Protein AF-A0A1I3QVH2-F1 (afdb_monomer_lite)

Radius of gyration: 18.24 Å; chains: 1; bounding box: 43×38×47 Å

Organism: NCBI:txid44930

Secondary structure (DSSP, 8-state):
-BSSHHHHHHHHHHHHTT--GGG---BTTSPPPEEEEEE-TTS-EEEEEE-TT-GGGGPPTTSS-HHHHHT--EEEEEHHHHHHTT---S-HHHHHHHHHTTS-SEEEEE-GGG-EEEEEPTTSTT-EEEEEPPP----S--TTHHHHHHHHHHHHHHTT--HHHHHHHHHHHHHHGGGSSSTTTTPPPHHHHHHH-GGG-

pLDDT: mean 90.34, std 7.74, range [59.88, 98.44]

InterPro domains:
  IPR002173 Carbohydrate/purine kinase, PfkB, conserved site [PS00584] (141-154)
  IPR011611 Carbohydrate kinase PfkB [PF00294] (2-61)
  IPR011611 Carbohydrate kinase PfkB [PF00294] (77-189)
  IPR029056 Ribokinase-like [G3DSA:3.40.1190.20] (1-79)
  IPR029056 Ribokinase-like [G3DSA:3.40.1190.20] (80-200)
  IPR029056 Ribokinase-like [SSF53613] (2-194)
  IPR050306 PfkB Carbohydrate Kinase [PTHR43085] (102-195)

Structure (mmCIF, N/CA/C/O backbone):
data_AF-A0A1I3QVH2-F1
#
_entry.id   AF-A0A1I3QVH2-F1
#
loop_
_atom_site.group_PDB
_atom_site.id
_atom_site.type_symbol
_atom_site.label_atom_id
_atom_site.label_alt_id
_atom_site.label_comp_id
_atom_site.label_asym_id
_atom_site.label_entity_id
_atom_site.label_seq_id
_atom_site.pdbx_PDB_ins_code
_atom_site.Cartn_x
_atom_site.Cartn_y
_atom_site.Cartn_z
_atom_site.occupancy
_atom_site.B_iso_or_equiv
_atom_site.auth_seq_id
_atom_site.auth_comp_id
_atom_site.auth_asym_id
_atom_site.auth_atom_id
_atom_site.pdbx_PDB_model_num
ATOM 1 N N . MET A 1 1 ? -16.011 1.207 10.694 1.00 93.38 1 MET A N 1
ATOM 2 C CA . MET A 1 1 ? -15.467 1.251 12.074 1.00 93.38 1 MET A CA 1
ATOM 3 C C . MET A 1 1 ? -16.594 0.978 13.063 1.00 93.38 1 MET A C 1
ATOM 5 O O . MET A 1 1 ? -17.743 1.046 12.654 1.00 93.38 1 MET A O 1
ATOM 9 N N . GLY A 1 2 ? -16.313 0.618 14.317 1.00 96.12 2 GLY A N 1
ATOM 10 C CA . GLY A 1 2 ? -17.368 0.478 15.331 1.00 96.12 2 GLY A CA 1
ATOM 11 C C . GLY A 1 2 ? -17.791 1.838 15.890 1.00 96.12 2 GLY A C 1
ATOM 12 O O . GLY A 1 2 ? -16.978 2.763 15.922 1.00 96.12 2 GLY A O 1
ATOM 13 N N . ASP A 1 3 ? -19.035 1.970 16.357 1.00 96.38 3 ASP A N 1
ATOM 14 C CA . ASP A 1 3 ? -19.456 3.133 17.160 1.00 96.38 3 ASP A CA 1
ATOM 15 C C . ASP A 1 3 ? -18.950 2.998 18.609 1.00 96.38 3 ASP A C 1
ATOM 17 O O . ASP A 1 3 ? -19.665 2.651 19.555 1.00 96.38 3 ASP A O 1
ATOM 21 N N . ASP A 1 4 ? -17.642 3.169 18.773 1.00 96.88 4 ASP A N 1
ATOM 22 C CA . ASP A 1 4 ? -16.935 3.039 20.040 1.00 96.88 4 ASP A CA 1
ATOM 23 C C . ASP A 1 4 ? -15.760 4.034 20.120 1.00 96.88 4 ASP A C 1
ATOM 25 O O . ASP A 1 4 ? -15.463 4.728 19.145 1.00 96.88 4 ASP A O 1
ATOM 29 N N . PRO A 1 5 ? -15.103 4.192 21.290 1.00 97.38 5 PRO A N 1
ATOM 30 C CA . PRO A 1 5 ? -14.017 5.162 21.435 1.00 97.38 5 PRO A CA 1
ATOM 31 C C . PRO A 1 5 ? -12.850 4.963 20.457 1.00 97.38 5 PRO A C 1
ATOM 33 O O . PRO A 1 5 ? -12.263 5.953 20.034 1.00 97.38 5 PRO A O 1
ATOM 36 N N . PHE A 1 6 ? -12.526 3.722 20.077 1.00 96.88 6 PHE A N 1
ATOM 37 C CA . PHE A 1 6 ? -11.455 3.455 19.113 1.00 96.88 6 PHE A CA 1
ATOM 38 C C . PHE A 1 6 ? -11.873 3.849 17.697 1.00 96.88 6 PHE A C 1
ATOM 40 O O . PHE A 1 6 ? -11.088 4.456 16.977 1.00 96.88 6 PHE A O 1
ATOM 47 N N . GLY A 1 7 ? -13.120 3.564 17.317 1.00 96.38 7 GLY A N 1
ATOM 48 C CA . GLY A 1 7 ? -13.672 3.995 16.036 1.00 96.38 7 GLY A CA 1
ATOM 49 C C . GLY A 1 7 ? -13.701 5.516 15.913 1.00 96.38 7 GLY A C 1
ATOM 50 O O . GLY A 1 7 ? -13.259 6.049 14.903 1.00 96.38 7 GLY A O 1
ATOM 51 N N . ARG A 1 8 ? -14.124 6.225 16.968 1.00 96.00 8 ARG A N 1
ATOM 52 C CA . ARG A 1 8 ? -14.089 7.698 17.003 1.00 96.00 8 ARG A CA 1
ATOM 53 C C . ARG A 1 8 ? -12.673 8.255 16.878 1.00 96.00 8 ARG A C 1
ATOM 55 O O . ARG A 1 8 ? -12.465 9.149 16.071 1.00 96.00 8 ARG A O 1
ATOM 62 N N . TYR A 1 9 ? -11.705 7.677 17.591 1.00 95.50 9 TYR A N 1
ATOM 63 C CA . TYR A 1 9 ? -10.298 8.062 17.460 1.00 95.50 9 TYR A CA 1
ATOM 64 C C . TYR A 1 9 ? -9.776 7.907 16.022 1.00 95.50 9 TYR A C 1
ATOM 66 O O . TYR A 1 9 ? -9.097 8.795 15.509 1.00 95.50 9 TYR A O 1
ATOM 74 N N . LEU A 1 10 ? -10.113 6.802 15.348 1.00 94.06 10 LEU A N 1
ATOM 75 C CA . LEU A 1 10 ? -9.726 6.595 13.952 1.00 94.06 10 LEU A CA 1
ATOM 76 C C . LEU A 1 10 ? -10.381 7.627 13.027 1.00 94.06 10 LEU A C 1
ATOM 78 O O . LEU A 1 10 ? -9.687 8.187 12.189 1.00 94.06 10 LEU A O 1
ATOM 82 N N . LEU A 1 11 ? -11.677 7.914 13.190 1.00 93.38 11 LEU A N 1
ATOM 83 C CA . LEU A 1 11 ? -12.369 8.940 12.398 1.00 93.38 11 LEU A CA 1
ATOM 84 C C . LEU A 1 11 ? -11.729 10.325 12.567 1.00 93.38 11 LEU A C 1
ATOM 86 O O . LEU A 1 11 ? -11.428 10.967 11.565 1.00 93.38 11 LEU A O 1
ATOM 90 N N . GLU A 1 12 ? -11.464 10.740 13.809 1.00 93.38 12 GLU A N 1
ATOM 91 C CA . GLU A 1 12 ? -10.786 12.007 14.126 1.00 93.38 12 GLU A CA 1
ATOM 92 C C . GLU A 1 12 ? -9.390 12.066 13.486 1.00 93.38 12 GLU A C 1
ATOM 94 O O . GLU A 1 12 ? -9.013 13.079 12.905 1.00 93.38 12 GLU A O 1
ATOM 99 N N . THR A 1 13 ? -8.649 10.952 13.519 1.00 92.06 13 THR A N 1
ATOM 100 C CA . THR A 1 13 ? -7.329 10.853 12.880 1.00 92.06 13 THR A CA 1
ATOM 101 C C . THR A 1 13 ? -7.434 11.038 11.362 1.00 92.06 13 THR A C 1
ATOM 103 O O . THR A 1 13 ? -6.677 11.812 10.785 1.00 92.06 13 THR A O 1
ATOM 106 N N . LEU A 1 14 ? -8.369 10.356 10.686 1.00 91.44 14 LEU A N 1
ATOM 107 C CA . LEU A 1 14 ? -8.530 10.497 9.230 1.00 91.44 14 LEU A CA 1
ATOM 108 C C . LEU A 1 14 ? -8.958 11.921 8.835 1.00 91.44 14 LEU A C 1
ATOM 110 O O . LEU A 1 14 ? -8.487 12.433 7.819 1.00 91.44 14 LEU A O 1
ATOM 114 N N . GLU A 1 15 ? -9.810 12.561 9.641 1.00 91.75 15 GLU A N 1
ATOM 115 C CA . GLU A 1 15 ? -10.215 13.958 9.454 1.00 91.75 15 GLU A CA 1
ATOM 116 C C . GLU A 1 15 ? -9.028 14.922 9.612 1.00 91.75 15 GLU A C 1
ATOM 118 O O . GLU A 1 15 ? -8.863 15.821 8.787 1.00 91.75 15 GLU A O 1
ATOM 123 N N . GLU A 1 16 ? -8.155 14.707 10.604 1.00 91.44 16 GLU A N 1
ATOM 124 C CA . GLU A 1 16 ? -6.931 15.500 10.802 1.00 91.44 16 GLU A CA 1
ATOM 125 C C . GLU A 1 16 ? -5.993 15.431 9.585 1.00 91.44 16 GLU A C 1
ATOM 127 O O . GLU A 1 16 ? -5.416 16.443 9.181 1.00 91.44 16 GLU A O 1
ATOM 132 N N . TYR A 1 17 ? -5.904 14.265 8.935 1.00 88.50 17 TYR A N 1
ATOM 133 C CA . TYR A 1 17 ? -5.172 14.090 7.673 1.00 88.50 17 TYR A CA 1
ATOM 134 C C . TYR A 1 17 ? -5.933 14.594 6.431 1.00 88.50 17 TYR A C 1
ATOM 136 O O . TYR A 1 17 ? -5.442 14.459 5.308 1.00 88.50 17 TYR A O 1
ATOM 144 N N . GLY A 1 18 ? -7.116 15.192 6.603 1.00 89.88 18 GLY A N 1
ATOM 145 C CA . GLY A 1 18 ? -7.912 15.774 5.524 1.00 89.88 18 GLY A CA 1
ATOM 146 C C . GLY A 1 18 ? -8.551 14.742 4.594 1.00 89.88 18 GLY A C 1
ATOM 147 O O . GLY A 1 18 ? -8.863 15.065 3.443 1.00 89.88 18 GLY A O 1
ATOM 148 N N . LEU A 1 19 ? -8.729 13.498 5.052 1.00 89.06 19 LEU A N 1
ATOM 149 C CA . LEU A 1 19 ? -9.368 12.464 4.249 1.00 89.06 19 LEU A CA 1
ATOM 150 C C . LEU A 1 19 ? -10.893 12.660 4.218 1.00 89.06 19 LEU A C 1
ATOM 152 O O . LEU A 1 19 ? -11.513 12.907 5.250 1.00 89.06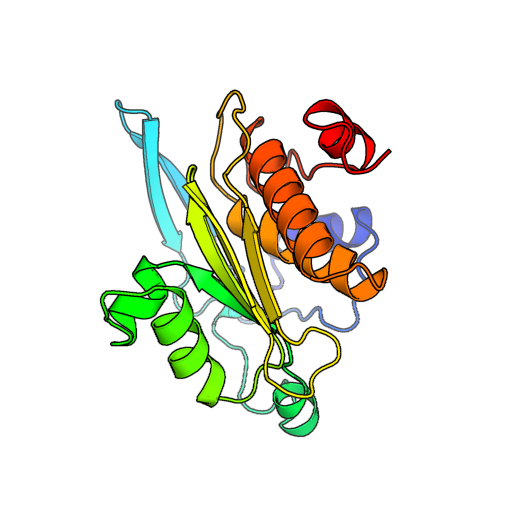 19 LEU A O 1
ATOM 156 N N . PRO A 1 20 ? -11.521 12.528 3.037 1.00 86.19 20 PRO A N 1
ATOM 157 C CA . PRO A 1 20 ? -12.958 12.695 2.894 1.00 86.19 20 PRO A CA 1
ATOM 158 C C . PRO A 1 20 ? -13.725 11.538 3.542 1.00 86.19 20 PRO A C 1
ATOM 160 O O . PRO A 1 20 ? -13.364 10.369 3.402 1.00 86.19 20 PRO A O 1
ATOM 163 N N . ASP A 1 21 ? -14.852 11.868 4.162 1.00 86.38 21 ASP A N 1
ATOM 164 C CA . ASP A 1 21 ? -15.726 10.945 4.894 1.00 86.38 21 ASP A CA 1
ATOM 165 C C . ASP A 1 21 ? -16.585 10.034 4.000 1.00 86.38 21 ASP A C 1
ATOM 167 O O . ASP A 1 21 ? -17.212 9.099 4.490 1.00 86.38 21 ASP A O 1
ATOM 171 N N . ARG A 1 22 ? -16.580 10.254 2.678 1.00 83.88 22 ARG A N 1
ATOM 172 C CA . ARG A 1 22 ? -17.441 9.557 1.701 1.00 83.88 22 ARG A CA 1
ATOM 173 C C . ARG A 1 22 ? -17.382 8.021 1.738 1.00 83.88 22 ARG A C 1
ATOM 175 O O . ARG A 1 22 ? -18.309 7.382 1.253 1.00 83.88 22 ARG A O 1
ATOM 182 N N . CYS A 1 23 ? -16.293 7.446 2.252 1.00 81.12 23 CYS A N 1
ATOM 183 C CA . CYS A 1 23 ? -16.087 5.996 2.360 1.00 81.12 23 CYS A CA 1
ATOM 184 C C . CYS A 1 23 ? -16.018 5.515 3.820 1.00 81.12 23 CYS A C 1
ATOM 186 O O . CYS A 1 23 ? -15.589 4.390 4.074 1.00 81.12 23 CYS A O 1
ATOM 188 N N . LEU A 1 24 ? -16.375 6.366 4.785 1.00 88.75 24 LEU A N 1
ATOM 189 C CA . LEU A 1 24 ? -16.319 6.045 6.205 1.00 88.75 24 LEU A CA 1
ATOM 190 C C . LEU A 1 24 ? -17.708 5.653 6.703 1.00 88.75 24 LEU A C 1
ATOM 192 O O . LEU A 1 24 ? -18.675 6.397 6.575 1.00 88.75 24 LEU A O 1
ATOM 196 N N . GLU A 1 25 ? -17.791 4.473 7.309 1.00 91.06 25 GLU A N 1
ATOM 197 C CA . GLU A 1 25 ? -19.023 3.943 7.887 1.00 91.06 25 GLU A CA 1
ATOM 198 C C . GLU A 1 25 ? -18.805 3.539 9.336 1.00 91.06 25 GLU A C 1
ATOM 200 O O . GLU A 1 25 ? -17.742 3.021 9.702 1.00 91.06 25 GLU A O 1
ATOM 205 N N . THR A 1 26 ? -19.830 3.742 10.159 1.00 94.50 26 THR A N 1
ATOM 206 C CA . THR A 1 26 ? -19.866 3.303 11.552 1.00 94.50 26 THR A CA 1
ATOM 207 C C . THR A 1 26 ? -20.928 2.223 11.738 1.00 94.50 26 THR A C 1
ATOM 209 O O . THR A 1 26 ? -22.078 2.388 11.342 1.00 94.50 26 THR A O 1
ATOM 212 N N . ASP A 1 27 ? -20.542 1.101 12.345 1.00 95.06 27 ASP A N 1
ATOM 213 C CA . ASP A 1 27 ? -21.459 0.031 12.739 1.00 95.06 27 ASP A CA 1
ATOM 214 C C . ASP A 1 27 ? -21.752 0.162 14.245 1.00 95.06 27 ASP A C 1
ATOM 216 O O . ASP A 1 27 ? -20.856 -0.077 15.065 1.00 95.06 27 ASP A O 1
ATOM 220 N N . PRO A 1 28 ? -22.989 0.515 14.646 1.00 95.62 28 PRO A N 1
ATOM 221 C CA . PRO A 1 28 ? -23.361 0.639 16.056 1.00 95.62 28 PRO A CA 1
ATOM 222 C C . PRO A 1 28 ? -23.452 -0.709 16.789 1.00 95.62 28 PRO A C 1
ATOM 224 O O . PRO A 1 28 ? -23.594 -0.754 18.011 1.00 95.62 28 PRO A O 1
ATOM 227 N N . THR A 1 29 ? -23.387 -1.823 16.058 1.00 96.31 29 THR A N 1
ATOM 228 C CA . THR A 1 29 ? -23.551 -3.192 16.565 1.00 96.31 29 THR A CA 1
ATOM 229 C C . THR A 1 29 ? -22.259 -4.013 16.547 1.00 96.31 29 THR A C 1
ATOM 231 O O . THR A 1 29 ? -22.261 -5.176 16.968 1.00 96.31 29 THR A O 1
ATOM 234 N N . ALA A 1 30 ? -21.149 -3.439 16.079 1.00 96.88 30 ALA A N 1
ATOM 235 C CA . ALA A 1 30 ? -19.838 -4.077 16.040 1.00 96.88 30 ALA A CA 1
ATOM 236 C C . ALA A 1 30 ? -18.785 -3.239 16.757 1.00 96.88 30 ALA A C 1
ATOM 238 O O . ALA A 1 30 ? -18.906 -2.023 16.885 1.00 96.88 30 ALA A O 1
ATOM 239 N N . LYS A 1 31 ? -17.717 -3.902 17.203 1.00 97.38 31 LYS A N 1
ATOM 240 C CA . LYS A 1 31 ? -16.537 -3.220 17.739 1.00 97.38 31 LYS A CA 1
ATOM 241 C C . LYS A 1 31 ? -15.535 -2.908 16.642 1.00 97.38 31 LYS A C 1
ATOM 243 O O . LYS A 1 31 ? -15.451 -3.630 15.651 1.00 97.38 31 LYS A O 1
ATOM 248 N N . THR A 1 32 ? -14.763 -1.851 16.833 1.00 97.44 32 THR A N 1
ATOM 249 C CA . THR A 1 32 ? -13.573 -1.557 16.036 1.00 97.44 32 THR A CA 1
ATOM 250 C C . THR A 1 32 ? -12.526 -2.651 16.253 1.00 97.44 32 THR A C 1
ATOM 252 O O . THR A 1 32 ? -12.269 -3.039 17.393 1.00 97.44 32 THR A O 1
ATOM 255 N N . GLY A 1 33 ? -11.948 -3.171 15.165 1.00 96.25 33 GLY A N 1
ATOM 256 C CA . GLY A 1 33 ? -10.887 -4.175 15.230 1.00 96.25 33 GLY A CA 1
ATOM 257 C C . GLY A 1 33 ? -9.628 -3.635 15.897 1.00 96.25 33 GLY A C 1
ATOM 258 O O . GLY A 1 33 ? -9.264 -2.477 15.700 1.00 96.25 33 GLY A O 1
ATOM 259 N N . LEU A 1 34 ? -8.965 -4.478 16.687 1.00 94.69 34 LEU A N 1
ATOM 260 C CA . LEU A 1 34 ? -7.732 -4.121 17.385 1.00 94.69 34 LEU A CA 1
ATOM 261 C C . LEU A 1 34 ? -6.604 -5.069 16.988 1.00 94.69 34 LEU A C 1
ATOM 263 O O . LEU A 1 34 ? -6.796 -6.282 16.894 1.00 94.69 34 LEU A O 1
ATOM 267 N N . ALA A 1 35 ? -5.414 -4.510 16.806 1.00 91.31 35 ALA A N 1
ATOM 268 C CA . ALA A 1 35 ? -4.178 -5.257 16.650 1.00 91.31 35 ALA A CA 1
ATOM 269 C C . ALA A 1 35 ? -3.221 -4.851 17.772 1.00 91.31 35 ALA A C 1
ATOM 271 O O . ALA A 1 35 ? -2.959 -3.665 17.972 1.00 91.31 35 ALA A O 1
ATOM 272 N N . PHE A 1 36 ? -2.709 -5.835 18.502 1.00 89.12 36 PHE A N 1
ATOM 273 C CA . PHE A 1 36 ? -1.644 -5.643 19.476 1.00 89.12 36 PHE A CA 1
ATOM 274 C C . PHE A 1 36 ? -0.335 -6.072 18.836 1.00 89.12 36 PHE A C 1
ATOM 276 O O . PHE A 1 36 ? -0.240 -7.181 18.311 1.00 89.12 36 PHE A O 1
ATOM 283 N N . VAL A 1 37 ? 0.649 -5.180 18.874 1.00 84.81 37 VAL A N 1
ATOM 284 C CA . VAL A 1 37 ? 1.989 -5.424 18.347 1.00 84.81 37 VAL A CA 1
ATOM 285 C C . VAL A 1 37 ? 2.931 -5.547 19.531 1.00 84.81 37 VAL A C 1
ATOM 287 O O . VAL A 1 37 ? 3.021 -4.632 20.350 1.00 84.81 37 VAL A O 1
ATOM 290 N N . THR A 1 38 ? 3.612 -6.681 19.631 1.00 82.50 38 THR A N 1
ATOM 291 C CA . THR A 1 38 ? 4.684 -6.902 20.602 1.00 82.50 38 THR A CA 1
ATOM 292 C C . THR A 1 38 ? 6.000 -7.098 19.871 1.00 82.50 38 THR A C 1
ATOM 294 O O . THR A 1 38 ? 6.034 -7.685 18.791 1.00 82.50 38 THR A O 1
ATOM 297 N N . HIS A 1 39 ? 7.080 -6.601 20.465 1.00 76.81 39 HIS A N 1
ATOM 298 C CA . HIS A 1 39 ? 8.438 -6.878 20.015 1.00 76.81 39 HIS A CA 1
ATOM 299 C C . HIS A 1 39 ? 8.984 -8.029 20.848 1.00 76.81 39 HIS A C 1
ATOM 301 O O . HIS A 1 39 ? 8.905 -7.975 22.080 1.00 76.81 39 HIS A O 1
ATOM 307 N N . ASP A 1 40 ? 9.505 -9.061 20.197 1.00 69.06 40 ASP A N 1
ATOM 308 C CA . ASP A 1 40 ? 10.267 -10.086 20.896 1.00 69.06 40 ASP A CA 1
ATOM 309 C C . ASP A 1 40 ? 11.690 -9.596 21.228 1.00 69.06 40 ASP A C 1
ATOM 311 O O . ASP A 1 40 ? 12.092 -8.478 20.891 1.00 69.06 40 ASP A O 1
ATOM 315 N N . GLU A 1 41 ? 12.468 -10.427 21.925 1.00 67.69 41 GLU A N 1
ATOM 316 C CA . GLU A 1 41 ? 13.837 -10.097 22.350 1.00 67.69 41 GLU A CA 1
ATOM 317 C C . GLU A 1 41 ? 14.805 -9.860 21.174 1.00 67.69 41 GLU A C 1
ATOM 319 O O . GLU A 1 41 ? 15.878 -9.287 21.370 1.00 67.69 41 GLU A O 1
ATOM 324 N N . THR A 1 42 ? 14.437 -10.282 19.960 1.00 66.56 42 THR A N 1
ATOM 325 C CA . THR A 1 42 ? 15.217 -10.096 18.728 1.00 66.56 42 THR A CA 1
ATOM 326 C C . THR A 1 42 ? 14.787 -8.869 17.922 1.00 66.56 42 THR A C 1
ATOM 328 O O . THR A 1 42 ? 15.468 -8.499 16.967 1.00 66.56 42 THR A O 1
ATOM 331 N N . GLY A 1 43 ? 13.710 -8.194 18.342 1.00 62.78 43 GLY A N 1
ATOM 332 C CA . GLY A 1 43 ? 13.116 -7.053 17.644 1.00 62.78 43 GLY A CA 1
ATOM 333 C C . GLY A 1 43 ? 12.084 -7.447 16.583 1.00 62.78 43 GLY A C 1
ATOM 334 O O . GLY A 1 43 ? 11.448 -6.559 16.002 1.00 62.78 43 GLY A O 1
ATOM 335 N N . ASP A 1 44 ? 11.873 -8.749 16.373 1.00 67.38 44 ASP A N 1
ATOM 336 C CA . ASP A 1 44 ? 10.836 -9.266 15.490 1.00 67.38 44 ASP A CA 1
ATOM 337 C C . ASP A 1 44 ? 9.452 -9.019 16.101 1.00 67.38 44 ASP A C 1
ATOM 339 O O . ASP A 1 44 ? 9.255 -8.937 17.318 1.00 67.38 44 ASP A O 1
ATOM 343 N N . ARG A 1 45 ? 8.473 -8.807 15.221 1.00 72.69 45 ARG A N 1
ATOM 344 C CA . ARG A 1 45 ? 7.130 -8.370 15.608 1.00 72.69 45 ARG A CA 1
ATOM 345 C C . ARG A 1 45 ? 6.171 -9.534 15.616 1.00 72.69 45 ARG A C 1
ATOM 347 O O . ARG A 1 45 ? 6.001 -10.217 14.607 1.00 72.69 45 ARG A O 1
ATOM 354 N N . GLU A 1 46 ? 5.447 -9.656 16.715 1.00 80.12 46 GLU A N 1
ATOM 355 C CA . GLU A 1 46 ? 4.292 -10.530 16.816 1.00 80.12 46 GLU A CA 1
ATOM 356 C C . GLU A 1 46 ? 3.015 -9.685 16.830 1.00 80.12 46 GLU A C 1
ATOM 358 O O . GLU A 1 46 ? 2.883 -8.721 17.588 1.00 80.12 46 GLU A O 1
ATOM 363 N N . PHE A 1 47 ? 2.075 -10.039 15.953 1.00 85.06 47 PHE A N 1
ATOM 364 C CA . PHE A 1 47 ? 0.783 -9.374 15.840 1.00 85.06 47 PHE A CA 1
ATOM 365 C C . PHE A 1 47 ? -0.310 -10.281 16.393 1.00 85.06 47 PHE A C 1
ATOM 367 O O . PHE A 1 47 ? -0.532 -11.380 15.886 1.00 85.06 47 PHE A O 1
ATOM 374 N N . THR A 1 48 ? -1.047 -9.790 17.387 1.00 88.69 48 THR A N 1
ATOM 375 C CA . THR A 1 48 ? -2.258 -10.443 17.894 1.00 88.69 48 THR A CA 1
ATOM 376 C C . THR A 1 48 ? -3.483 -9.629 17.501 1.00 88.69 48 THR A C 1
ATOM 378 O O . THR A 1 48 ? -3.626 -8.473 17.900 1.00 88.69 48 THR A O 1
ATOM 381 N N . PHE A 1 49 ? -4.392 -10.236 16.738 1.00 91.81 49 PHE A N 1
ATOM 382 C CA . PHE A 1 49 ? -5.575 -9.562 16.205 1.00 91.81 49 PHE A CA 1
ATOM 383 C C . PHE A 1 49 ? -6.842 -9.936 16.979 1.00 91.81 49 PHE A C 1
ATOM 385 O O . PHE A 1 49 ? -7.243 -11.097 17.018 1.00 91.81 49 PHE A O 1
ATOM 392 N N . TYR A 1 50 ? -7.520 -8.927 17.522 1.00 93.50 50 TYR A N 1
ATOM 393 C CA . TYR A 1 50 ? -8.881 -9.021 18.046 1.00 93.50 50 TYR A CA 1
ATOM 394 C C . TYR A 1 50 ? -9.825 -8.489 16.975 1.00 93.50 50 TYR A C 1
ATOM 396 O O . TYR A 1 50 ? -10.166 -7.305 16.943 1.00 93.50 50 TYR A O 1
ATOM 404 N N . ARG A 1 51 ? -10.169 -9.385 16.049 1.00 92.56 51 ARG A N 1
ATOM 405 C CA . ARG A 1 51 ? -10.877 -9.065 14.803 1.00 92.56 51 ARG A CA 1
ATOM 406 C C . ARG A 1 51 ? -12.098 -9.958 14.553 1.00 92.56 51 ARG A C 1
ATOM 408 O O . ARG A 1 51 ? -12.681 -9.933 13.478 1.00 92.56 51 ARG A O 1
ATOM 415 N N . ASP A 1 52 ? -12.481 -10.782 15.526 1.00 93.19 52 ASP A N 1
ATOM 416 C CA . ASP A 1 52 ? -13.650 -11.650 15.378 1.00 93.19 52 ASP A CA 1
ATOM 417 C C . ASP A 1 52 ? -14.946 -10.827 15.450 1.00 93.19 52 ASP A C 1
ATOM 419 O O . ASP A 1 52 ? -15.224 -10.165 16.452 1.00 93.19 52 ASP A O 1
ATOM 423 N N . GLY A 1 53 ? -15.714 -10.823 14.358 1.00 93.25 53 GLY A N 1
ATOM 424 C CA . GLY A 1 53 ? -16.990 -10.111 14.249 1.00 93.25 53 GLY A CA 1
ATOM 425 C C . GLY A 1 53 ? -16.907 -8.583 14.374 1.00 93.25 53 GLY A C 1
ATOM 426 O O . GLY A 1 53 ? -17.928 -7.953 14.681 1.00 93.25 53 GLY A O 1
ATOM 427 N N . THR A 1 54 ? -15.729 -7.986 14.164 1.00 96.75 54 THR A N 1
ATOM 428 C CA . THR A 1 54 ? -15.501 -6.533 14.230 1.00 96.75 54 THR A CA 1
ATOM 429 C C . THR A 1 54 ? -16.036 -5.821 12.993 1.00 96.75 54 THR A C 1
ATOM 431 O O . THR A 1 54 ? -16.259 -6.442 11.956 1.00 96.75 54 THR A O 1
ATOM 434 N N . ALA A 1 55 ? -16.267 -4.512 13.094 1.00 95.50 55 ALA A N 1
ATOM 435 C CA . ALA A 1 55 ? -16.969 -3.723 12.079 1.00 95.50 55 ALA A CA 1
ATOM 436 C C . ALA A 1 55 ? -16.359 -3.854 10.673 1.00 95.50 55 ALA A C 1
ATOM 438 O O . ALA A 1 55 ? -17.077 -3.923 9.685 1.00 95.50 55 ALA A O 1
ATOM 439 N N . ASP A 1 56 ? -15.032 -3.926 10.578 1.00 92.50 56 ASP A N 1
ATOM 440 C CA . ASP A 1 56 ? -14.300 -4.063 9.316 1.00 92.50 56 ASP A CA 1
ATOM 441 C C . ASP A 1 56 ? -14.460 -5.447 8.654 1.00 92.50 56 ASP A C 1
ATOM 443 O O . ASP A 1 56 ? -14.256 -5.581 7.452 1.00 92.50 56 ASP A O 1
ATOM 447 N N . THR A 1 57 ? -14.861 -6.473 9.411 1.00 93.56 57 THR A N 1
ATOM 448 C CA . THR A 1 57 ? -15.143 -7.823 8.883 1.00 93.56 57 THR A CA 1
ATOM 449 C C . THR A 1 57 ? -16.573 -7.991 8.378 1.00 93.56 57 THR A C 1
ATOM 451 O O . THR A 1 57 ? -16.909 -9.031 7.818 1.00 93.56 57 THR A O 1
ATOM 454 N N . ARG A 1 58 ? -17.420 -6.974 8.571 1.00 92.00 58 ARG A N 1
ATOM 455 C CA . ARG A 1 58 ? -18.846 -6.990 8.220 1.00 92.00 58 ARG A CA 1
ATOM 456 C C . ARG A 1 58 ? -19.155 -6.238 6.927 1.00 92.00 58 ARG A C 1
ATOM 458 O O . ARG A 1 58 ? -20.313 -5.927 6.673 1.00 92.00 58 ARG A O 1
ATOM 465 N N . LEU A 1 59 ? -18.138 -5.933 6.119 1.00 88.94 59 LEU A N 1
ATOM 466 C CA . LEU A 1 59 ? -18.351 -5.332 4.808 1.00 88.94 59 LEU A CA 1
ATOM 467 C C . LEU A 1 59 ? -19.191 -6.283 3.943 1.00 88.94 59 LEU A C 1
ATOM 469 O O . LEU A 1 59 ? -18.796 -7.423 3.694 1.00 88.94 59 LEU A O 1
ATOM 473 N N . GLU A 1 60 ? -20.354 -5.814 3.503 1.00 88.31 60 GLU A N 1
ATOM 474 C CA . GLU A 1 60 ? -21.283 -6.625 2.721 1.00 88.31 60 GLU A CA 1
ATOM 475 C C . GLU A 1 60 ? -20.889 -6.646 1.232 1.00 88.31 60 GLU A C 1
ATOM 477 O O . GLU A 1 60 ? -20.454 -5.624 0.684 1.00 88.31 60 GLU A O 1
ATOM 482 N N . PRO A 1 61 ? -21.061 -7.786 0.534 1.00 87.19 61 PRO A N 1
ATOM 483 C CA . PRO A 1 61 ? -20.928 -7.832 -0.917 1.00 87.19 61 PRO A CA 1
ATOM 484 C C . PRO A 1 61 ? -21.829 -6.799 -1.607 1.00 87.19 61 PRO A C 1
ATOM 486 O O . PRO A 1 61 ? -22.965 -6.578 -1.192 1.00 87.19 61 PRO A O 1
ATOM 489 N N . GLY A 1 62 ? -21.328 -6.181 -2.678 1.00 84.62 62 GLY A N 1
ATOM 490 C CA . GLY A 1 62 ? -22.040 -5.133 -3.415 1.00 84.62 62 GLY A CA 1
ATOM 491 C C . GLY A 1 62 ? -21.980 -3.746 -2.769 1.00 84.62 62 GLY A C 1
ATOM 492 O O . GLY A 1 62 ? -22.545 -2.805 -3.322 1.00 84.62 62 GLY A O 1
ATOM 493 N N . ARG A 1 63 ? -21.288 -3.586 -1.628 1.00 86.94 63 ARG A N 1
ATOM 494 C CA . ARG A 1 63 ? -21.054 -2.257 -1.044 1.00 86.94 63 ARG A CA 1
ATOM 495 C C . ARG A 1 63 ? -20.138 -1.389 -1.906 1.00 86.94 63 ARG A C 1
ATOM 497 O O . ARG A 1 63 ? -20.348 -0.184 -1.994 1.00 86.94 63 ARG A O 1
ATOM 504 N N . ILE A 1 64 ? -19.154 -2.020 -2.540 1.00 86.25 64 ILE A N 1
ATOM 505 C CA . ILE A 1 64 ? -18.455 -1.478 -3.703 1.00 86.25 64 ILE A CA 1
ATOM 506 C C . ILE A 1 64 ? -19.087 -2.156 -4.913 1.00 86.25 64 ILE A C 1
ATOM 508 O O . ILE A 1 64 ? -19.143 -3.387 -4.959 1.00 86.25 64 ILE A O 1
ATOM 512 N N . ASP A 1 65 ? -19.624 -1.367 -5.836 1.00 86.81 65 ASP A N 1
ATOM 513 C CA . ASP A 1 65 ? -20.283 -1.885 -7.028 1.00 86.81 65 ASP A CA 1
ATOM 514 C C . ASP A 1 65 ? -19.277 -2.508 -8.013 1.00 86.81 65 ASP A C 1
ATOM 516 O O . ASP A 1 65 ? -18.091 -2.166 -8.036 1.00 86.81 65 ASP A O 1
ATOM 520 N N . ASP A 1 66 ? -19.766 -3.438 -8.837 1.00 86.88 66 ASP A N 1
ATOM 521 C CA . ASP A 1 66 ? -18.940 -4.174 -9.799 1.00 86.88 66 ASP A CA 1
ATOM 522 C C . ASP A 1 66 ? -18.296 -3.255 -10.848 1.00 86.88 66 ASP A C 1
ATOM 524 O O . ASP A 1 66 ? -17.215 -3.568 -11.342 1.00 86.88 66 ASP A O 1
ATOM 528 N N . GLU A 1 67 ? -18.927 -2.122 -11.183 1.00 87.69 67 GLU A N 1
ATOM 529 C CA . GLU A 1 67 ? -18.360 -1.134 -12.108 1.00 87.69 67 GLU A CA 1
ATOM 530 C C . GLU A 1 67 ? -17.103 -0.504 -11.497 1.00 87.69 67 GLU A C 1
ATOM 532 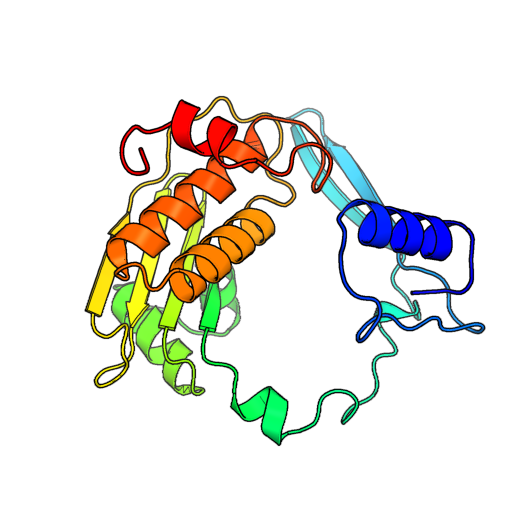O O . GLU A 1 67 ? -16.050 -0.512 -12.130 1.00 87.69 67 GLU A O 1
ATOM 537 N N . THR A 1 68 ? -17.169 -0.072 -10.236 1.00 85.50 68 THR A N 1
ATOM 538 C CA . THR A 1 68 ? -16.020 0.423 -9.471 1.00 85.50 68 THR A CA 1
ATOM 539 C C . THR A 1 68 ? -14.938 -0.648 -9.331 1.00 85.50 68 THR A C 1
ATOM 541 O O . THR A 1 68 ? -13.766 -0.363 -9.584 1.00 85.50 68 THR A O 1
ATOM 544 N N . LEU A 1 69 ? -15.293 -1.890 -8.984 1.00 82.06 69 LEU A N 1
ATOM 545 C CA . LEU A 1 69 ? -14.319 -2.985 -8.878 1.00 82.06 69 LEU A CA 1
ATOM 546 C C . LEU A 1 69 ? -13.649 -3.307 -10.222 1.00 82.06 69 LEU A C 1
ATOM 548 O O . LEU A 1 69 ? -12.455 -3.598 -10.256 1.00 82.06 69 LEU A O 1
ATOM 552 N N . ALA A 1 70 ? -14.376 -3.202 -11.335 1.00 83.81 70 ALA A N 1
ATOM 553 C CA . ALA A 1 70 ? -13.825 -3.399 -12.672 1.00 83.81 70 ALA A CA 1
ATOM 554 C C . ALA A 1 70 ? -12.811 -2.312 -13.076 1.00 83.81 70 ALA A C 1
ATOM 556 O O . ALA A 1 70 ? -12.038 -2.522 -14.009 1.00 83.81 70 ALA A O 1
ATOM 557 N N . THR A 1 71 ? -12.770 -1.172 -12.372 1.00 84.00 71 THR A N 1
ATOM 558 C CA . THR A 1 71 ? -11.770 -0.113 -12.602 1.00 84.00 71 THR A CA 1
ATOM 559 C C . THR A 1 71 ? -10.427 -0.352 -11.912 1.00 84.00 71 THR A C 1
ATOM 561 O O . THR A 1 71 ? -9.526 0.478 -12.049 1.00 84.00 71 THR A O 1
ATOM 564 N N . VAL A 1 72 ? -10.252 -1.457 -11.172 1.00 82.44 72 VAL A N 1
ATOM 565 C CA . VAL A 1 72 ? -8.980 -1.766 -10.498 1.00 82.44 72 VAL A CA 1
ATOM 566 C C . VAL A 1 72 ? -7.863 -1.928 -11.535 1.00 82.44 72 VAL A C 1
ATOM 568 O O . VAL A 1 72 ? -7.688 -2.974 -12.152 1.00 82.44 72 VAL A O 1
ATOM 571 N N . GLY A 1 73 ? -7.086 -0.860 -11.713 1.00 88.50 73 GLY A N 1
ATOM 572 C CA . GLY A 1 73 ? -5.981 -0.792 -12.669 1.00 88.50 73 GLY A CA 1
ATOM 573 C C . GLY A 1 73 ? -4.604 -1.042 -12.054 1.00 88.50 73 GLY A C 1
ATOM 574 O O . GLY A 1 73 ? -3.629 -1.148 -12.791 1.00 88.50 73 GLY A O 1
ATOM 575 N N . VAL A 1 74 ? -4.502 -1.139 -10.727 1.00 92.25 74 VAL A N 1
ATOM 576 C CA . VAL A 1 74 ? -3.225 -1.247 -10.011 1.00 92.25 74 VAL A CA 1
ATOM 577 C C . VAL A 1 74 ? -3.269 -2.425 -9.049 1.00 92.25 74 VAL A C 1
ATOM 579 O O . VAL A 1 74 ? -4.145 -2.506 -8.192 1.00 92.25 74 VAL A O 1
ATOM 582 N N . GLN A 1 75 ? -2.282 -3.308 -9.153 1.00 94.00 75 GLN A N 1
ATOM 583 C CA . GLN A 1 75 ? -2.039 -4.389 -8.206 1.00 94.00 75 GLN A CA 1
ATOM 584 C C . GLN A 1 75 ? -0.745 -4.115 -7.443 1.00 94.00 75 GLN A C 1
ATOM 586 O O . GLN A 1 75 ? 0.286 -3.822 -8.043 1.00 94.00 75 GLN A O 1
ATOM 591 N N . LYS A 1 76 ? -0.764 -4.283 -6.121 1.00 96.00 76 LYS A N 1
ATOM 592 C CA . LYS A 1 76 ? 0.458 -4.387 -5.321 1.00 96.00 76 LYS A CA 1
ATOM 593 C C . LYS A 1 76 ? 0.475 -5.729 -4.612 1.00 96.00 76 LYS A C 1
ATOM 595 O O . LYS A 1 76 ? -0.479 -6.081 -3.929 1.00 96.00 76 LYS A O 1
ATOM 600 N N . THR A 1 77 ? 1.586 -6.441 -4.732 1.00 96.00 77 THR A N 1
ATOM 601 C CA . THR A 1 77 ? 1.824 -7.716 -4.050 1.00 96.00 77 THR A CA 1
ATOM 602 C C . THR A 1 77 ? 3.256 -7.788 -3.534 1.00 96.00 77 THR A C 1
ATOM 604 O O . THR A 1 77 ? 4.138 -7.026 -3.922 1.00 96.00 77 THR A O 1
ATOM 607 N N . THR A 1 78 ? 3.513 -8.713 -2.629 1.00 96.44 78 THR A N 1
ATOM 608 C CA . THR A 1 78 ? 4.847 -9.176 -2.249 1.00 96.44 78 THR A CA 1
ATOM 609 C C . THR A 1 78 ? 5.155 -10.482 -2.976 1.00 96.44 78 THR A C 1
ATOM 611 O O . THR A 1 78 ? 4.246 -11.180 -3.427 1.00 96.44 78 THR A O 1
ATOM 614 N N . VAL A 1 79 ? 6.433 -10.859 -3.044 1.00 95.81 79 VAL A N 1
ATOM 615 C CA . VAL A 1 79 ? 6.832 -12.181 -3.570 1.00 95.81 79 VAL A CA 1
ATOM 616 C C . VAL A 1 79 ? 6.116 -13.310 -2.816 1.00 95.81 79 VAL A C 1
ATOM 618 O O . VAL A 1 79 ? 5.534 -14.193 -3.434 1.00 95.81 79 VAL A O 1
ATOM 621 N N . ARG A 1 80 ? 6.059 -13.226 -1.480 1.00 93.38 80 ARG A N 1
ATOM 622 C CA . ARG A 1 80 ? 5.409 -14.237 -0.630 1.00 93.38 80 ARG A CA 1
ATOM 623 C C . ARG A 1 80 ? 3.901 -14.348 -0.868 1.00 93.38 80 ARG A C 1
ATOM 625 O O . ARG A 1 80 ? 3.339 -15.430 -0.731 1.00 93.38 80 ARG A O 1
ATOM 632 N N . GLU A 1 81 ? 3.225 -13.241 -1.170 1.00 95.12 81 GLU A N 1
ATOM 633 C CA . GLU A 1 81 ? 1.795 -13.258 -1.507 1.00 95.12 81 GLU A CA 1
ATOM 634 C C . GLU A 1 81 ? 1.551 -13.948 -2.848 1.00 95.12 81 GLU A C 1
ATOM 636 O O . GLU A 1 81 ? 0.661 -14.791 -2.929 1.00 95.12 81 GLU A O 1
ATOM 641 N N . LEU A 1 82 ? 2.372 -13.662 -3.864 1.00 95.06 82 LEU A N 1
ATOM 642 C CA . LEU A 1 82 ? 2.298 -14.344 -5.160 1.00 95.06 82 LEU A CA 1
ATOM 643 C C . LEU A 1 82 ? 2.531 -15.853 -5.013 1.00 95.06 82 LEU A C 1
ATOM 645 O O . LEU A 1 82 ? 1.724 -16.645 -5.498 1.00 95.06 82 LEU A O 1
ATOM 649 N N . GLU A 1 83 ? 3.553 -16.251 -4.251 1.00 94.62 83 GLU A N 1
ATOM 650 C CA . GLU A 1 83 ? 3.842 -17.659 -3.957 1.00 94.62 83 GLU A CA 1
ATOM 651 C C . GLU A 1 83 ? 2.662 -18.360 -3.266 1.00 94.62 83 GLU A C 1
ATOM 653 O O . GLU A 1 83 ? 2.279 -19.465 -3.651 1.00 94.62 83 GLU A O 1
ATOM 658 N N . ARG A 1 84 ? 2.036 -17.714 -2.271 1.00 94.56 84 ARG A N 1
ATOM 659 C CA . ARG A 1 84 ? 0.856 -18.252 -1.564 1.00 94.56 84 ARG A CA 1
ATOM 660 C C . ARG A 1 84 ? -0.363 -18.414 -2.467 1.00 94.56 84 ARG A C 1
ATOM 662 O O . ARG A 1 84 ? -1.178 -19.299 -2.221 1.00 94.56 84 ARG A O 1
ATOM 669 N N . LEU A 1 85 ? -0.488 -17.568 -3.484 1.00 92.50 85 LEU A N 1
ATOM 670 C CA . LEU A 1 85 ? -1.542 -17.642 -4.495 1.00 92.50 85 LEU A CA 1
ATOM 671 C C . LEU A 1 85 ? -1.227 -18.657 -5.609 1.00 92.50 85 LEU A C 1
ATOM 673 O O . LEU A 1 85 ? -2.060 -18.874 -6.484 1.00 92.50 85 LEU A O 1
ATOM 677 N N . GLY A 1 86 ? -0.060 -19.308 -5.564 1.00 95.00 86 GLY A N 1
ATOM 678 C CA . GLY A 1 86 ? 0.357 -20.318 -6.538 1.00 95.00 86 GLY A CA 1
ATOM 679 C C . GLY A 1 86 ? 1.079 -19.756 -7.763 1.00 95.00 86 GLY A C 1
ATOM 680 O O . GLY A 1 86 ? 1.394 -20.520 -8.674 1.00 95.00 86 GLY A O 1
ATOM 681 N N . PHE A 1 87 ? 1.384 -18.457 -7.786 1.00 94.00 87 PHE A N 1
ATOM 682 C CA . PHE A 1 87 ? 2.218 -17.851 -8.820 1.00 94.00 87 PHE A CA 1
ATOM 683 C C . PHE A 1 87 ? 3.691 -18.047 -8.448 1.00 94.00 87 PHE A C 1
ATOM 685 O O . PHE A 1 87 ? 4.248 -17.318 -7.627 1.00 94.00 87 PHE A O 1
ATOM 692 N N . VAL A 1 88 ? 4.315 -19.068 -9.035 1.00 92.69 88 VAL A N 1
ATOM 693 C CA . VAL A 1 88 ? 5.701 -19.469 -8.754 1.00 92.69 88 VAL A CA 1
ATOM 694 C C . VAL A 1 88 ? 6.455 -19.637 -10.070 1.00 92.69 88 VAL A C 1
ATOM 696 O O . VAL A 1 88 ? 5.921 -20.185 -11.031 1.00 92.69 88 VAL A O 1
ATOM 699 N N . GLY A 1 89 ? 7.710 -19.195 -10.110 1.00 93.19 89 GLY A N 1
ATOM 700 C CA . GLY A 1 89 ? 8.576 -19.320 -11.277 1.00 93.19 89 GLY A CA 1
ATOM 701 C C . GLY A 1 89 ? 9.966 -18.742 -11.025 1.00 93.19 89 GLY A C 1
ATOM 702 O O . GLY A 1 89 ? 10.255 -18.241 -9.940 1.00 93.19 89 GLY A O 1
ATOM 703 N N . ASP A 1 90 ? 10.819 -18.787 -12.045 1.00 92.75 90 ASP A N 1
ATOM 704 C CA . ASP A 1 90 ? 12.211 -18.327 -11.933 1.00 92.75 90 ASP A CA 1
ATOM 705 C C . ASP A 1 90 ? 12.373 -16.824 -12.215 1.00 92.75 90 ASP A C 1
ATOM 707 O O . ASP A 1 90 ? 13.362 -16.205 -11.821 1.00 92.75 90 ASP A O 1
ATOM 711 N N . PHE A 1 91 ? 11.398 -16.217 -12.900 1.00 95.38 91 PHE A N 1
ATOM 712 C CA . PHE A 1 91 ? 11.463 -14.829 -13.352 1.00 95.38 91 PHE A CA 1
ATOM 713 C C . PHE A 1 91 ? 10.311 -14.019 -12.776 1.00 95.38 91 PHE A C 1
ATOM 715 O O . PHE A 1 91 ? 9.164 -14.173 -13.191 1.00 95.38 91 PHE A O 1
ATOM 722 N N . LEU A 1 92 ? 10.628 -13.109 -11.854 1.00 94.81 92 LEU A N 1
ATOM 723 C CA . LEU A 1 92 ? 9.616 -12.322 -11.150 1.00 94.81 92 LEU A CA 1
ATOM 724 C C . LEU A 1 92 ? 8.753 -11.464 -12.085 1.00 94.81 92 LEU A C 1
ATOM 726 O O . LEU A 1 92 ? 7.573 -11.282 -11.812 1.00 94.81 92 LEU A O 1
ATOM 730 N N . GLU A 1 93 ? 9.313 -10.977 -13.196 1.00 95.56 93 GLU A N 1
ATOM 731 C CA . GLU A 1 93 ? 8.533 -10.276 -14.220 1.00 95.56 93 GLU A CA 1
ATOM 732 C C . GLU A 1 93 ? 7.435 -11.175 -14.803 1.00 95.56 93 GLU A C 1
ATOM 734 O O . GLU A 1 93 ? 6.281 -10.763 -14.861 1.00 95.56 93 GLU A O 1
ATOM 739 N N . ALA A 1 94 ? 7.772 -12.408 -15.193 1.00 94.75 94 ALA A N 1
ATOM 740 C CA .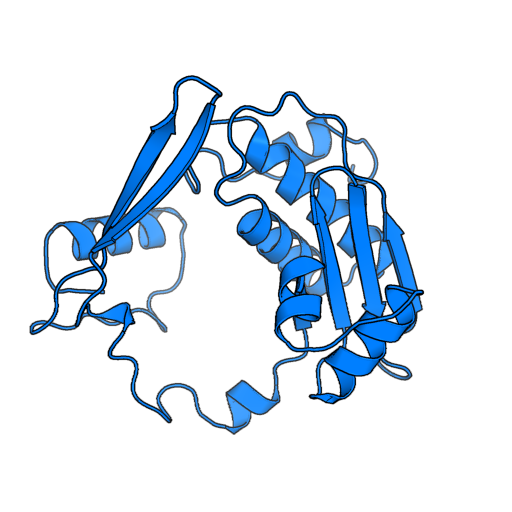 ALA A 1 94 ? 6.807 -13.349 -15.755 1.00 94.75 94 ALA A CA 1
ATOM 741 C C . ALA A 1 94 ? 5.721 -13.709 -14.730 1.00 94.75 94 ALA A C 1
ATOM 743 O O . ALA A 1 94 ? 4.540 -13.649 -15.049 1.00 94.75 94 ALA A O 1
ATOM 744 N N . ILE A 1 95 ? 6.114 -13.963 -13.475 1.00 95.44 95 ILE A N 1
ATOM 745 C CA . ILE A 1 95 ? 5.176 -14.221 -12.369 1.00 95.44 95 ILE A CA 1
ATOM 746 C C . ILE A 1 95 ? 4.217 -13.036 -12.181 1.00 95.44 95 ILE A C 1
ATOM 748 O O . ILE A 1 95 ? 3.014 -13.229 -12.026 1.00 95.44 95 ILE A O 1
ATOM 752 N N . ALA A 1 96 ? 4.735 -11.803 -12.202 1.00 94.00 96 ALA A N 1
ATOM 753 C CA . ALA A 1 96 ? 3.917 -10.603 -12.072 1.00 94.00 96 ALA A CA 1
ATOM 754 C C . ALA A 1 96 ? 2.941 -10.454 -13.249 1.00 94.00 96 ALA A C 1
ATOM 756 O O . ALA A 1 96 ? 1.769 -10.166 -13.021 1.00 94.00 96 ALA A O 1
ATOM 757 N N . ARG A 1 97 ? 3.389 -10.706 -14.489 1.00 92.94 97 ARG A N 1
ATOM 758 C CA . ARG A 1 97 ? 2.518 -10.700 -15.679 1.00 92.94 97 ARG A CA 1
ATOM 759 C C . ARG A 1 97 ? 1.407 -11.738 -15.578 1.00 92.94 97 ARG A C 1
ATOM 761 O O . ARG A 1 97 ? 0.258 -11.408 -15.848 1.00 92.94 97 ARG A O 1
ATOM 768 N N . ASP A 1 98 ? 1.730 -12.953 -15.148 1.00 92.12 98 ASP A N 1
ATOM 769 C CA . ASP A 1 98 ? 0.746 -14.024 -14.978 1.00 92.12 98 ASP A CA 1
ATOM 770 C C . ASP A 1 98 ? -0.295 -13.665 -13.907 1.00 92.12 98 ASP A C 1
ATOM 772 O O . ASP A 1 98 ? -1.487 -13.923 -14.083 1.00 92.12 98 ASP A O 1
ATOM 776 N N . ALA A 1 99 ? 0.126 -12.998 -12.828 1.00 90.06 99 ALA A N 1
ATOM 777 C CA . ALA A 1 99 ? -0.782 -12.505 -11.794 1.00 90.06 99 ALA A CA 1
ATOM 778 C C . ALA A 1 99 ? -1.679 -11.347 -12.280 1.00 90.06 99 ALA A C 1
ATOM 780 O O . ALA A 1 99 ? -2.821 -11.231 -11.836 1.00 90.06 99 ALA A O 1
ATOM 781 N N . MET A 1 100 ? -1.205 -10.529 -13.229 1.00 88.19 100 MET A N 1
ATOM 782 C CA . MET A 1 100 ? -1.972 -9.428 -13.831 1.00 88.19 100 MET A CA 1
ATOM 783 C C . MET A 1 100 ? -3.064 -9.877 -14.804 1.00 88.19 100 MET A C 1
ATOM 785 O O . MET A 1 100 ? -3.921 -9.064 -15.147 1.00 88.19 100 MET A O 1
ATOM 789 N N . VAL A 1 101 ? -3.091 -11.145 -15.239 1.00 68.06 101 VAL A N 1
ATOM 790 C CA . VAL A 1 101 ? -4.131 -11.674 -16.154 1.00 68.06 101 VAL A CA 1
ATOM 791 C C . VAL A 1 101 ? -5.554 -11.461 -15.599 1.00 68.06 101 VAL A C 1
ATOM 793 O O . VAL A 1 101 ? -6.529 -11.486 -16.346 1.00 68.06 101 VAL A O 1
ATOM 796 N N . ALA A 1 102 ? -5.677 -11.161 -14.303 1.00 60.94 102 ALA A N 1
ATOM 797 C CA . ALA A 1 102 ? -6.906 -10.756 -13.635 1.00 60.94 102 ALA A CA 1
ATOM 798 C C . ALA A 1 102 ? -7.425 -9.331 -13.962 1.00 60.94 102 ALA A C 1
ATOM 800 O O . ALA A 1 102 ? -8.507 -8.993 -13.489 1.00 60.94 102 ALA A O 1
ATOM 801 N N . GLY A 1 103 ? -6.714 -8.502 -14.744 1.00 79.12 103 GLY A N 1
ATOM 802 C CA . GLY A 1 103 ? -7.210 -7.193 -15.212 1.00 79.12 103 GLY A CA 1
ATOM 803 C C . GLY A 1 103 ? -6.380 -5.922 -14.929 1.00 79.12 103 GLY A C 1
ATOM 804 O O . GLY A 1 103 ? -6.557 -4.968 -15.688 1.00 79.12 103 GLY A O 1
ATOM 805 N N . PRO A 1 104 ? -5.481 -5.846 -13.923 1.00 86.88 104 PRO A N 1
ATOM 806 C CA . PRO A 1 104 ? -4.731 -4.619 -13.641 1.00 86.88 104 PRO A CA 1
ATOM 807 C C . PRO A 1 104 ? -3.854 -4.150 -14.811 1.00 86.88 104 PRO A C 1
ATOM 809 O O . PRO A 1 104 ? -3.188 -4.944 -15.472 1.00 86.88 104 PRO A O 1
ATOM 812 N N . ALA A 1 105 ? -3.788 -2.834 -15.018 1.00 91.25 105 ALA A N 1
ATOM 813 C CA . ALA A 1 105 ? -2.912 -2.194 -15.997 1.00 91.25 105 ALA A CA 1
ATOM 814 C C . ALA A 1 105 ? -1.445 -2.139 -15.537 1.00 91.25 105 ALA A C 1
ATOM 816 O O . ALA A 1 105 ? -0.542 -2.071 -16.369 1.00 91.25 105 ALA A O 1
ATOM 817 N N . VAL A 1 106 ? -1.192 -2.188 -14.227 1.00 95.25 106 VAL A N 1
ATOM 818 C CA . VAL A 1 106 ? 0.157 -2.231 -13.652 1.00 95.25 106 VAL A CA 1
ATOM 819 C C . VAL A 1 106 ? 0.193 -3.087 -12.385 1.00 95.25 106 VAL A C 1
ATOM 821 O O . VAL A 1 106 ? -0.710 -3.016 -11.549 1.00 95.25 106 VAL A O 1
ATOM 824 N N . ALA A 1 107 ? 1.253 -3.878 -12.222 1.00 96.19 107 ALA A N 1
ATOM 825 C CA . ALA A 1 107 ? 1.571 -4.576 -10.982 1.00 96.19 107 ALA A CA 1
ATOM 826 C C . ALA A 1 107 ? 2.891 -4.091 -10.386 1.00 96.19 107 ALA A C 1
ATOM 828 O O . ALA A 1 107 ? 3.905 -4.008 -11.074 1.00 96.19 107 ALA A O 1
ATOM 829 N N . PHE A 1 108 ? 2.888 -3.854 -9.080 1.00 98.12 108 PHE A N 1
ATOM 830 C CA . PHE A 1 108 ? 4.072 -3.614 -8.268 1.00 98.12 108 PHE A CA 1
ATOM 831 C C . PHE A 1 108 ? 4.327 -4.826 -7.376 1.00 98.12 108 PHE A C 1
ATOM 833 O O . PHE A 1 108 ? 3.464 -5.214 -6.585 1.00 98.12 108 PHE A O 1
ATOM 840 N N . VAL A 1 109 ? 5.523 -5.407 -7.464 1.00 98.06 109 VAL A N 1
ATOM 841 C CA . VAL A 1 109 ? 5.934 -6.529 -6.617 1.00 98.06 109 VAL A CA 1
ATOM 842 C C . VAL A 1 109 ? 7.091 -6.116 -5.718 1.00 98.06 109 VAL A C 1
ATOM 844 O O . VAL A 1 109 ? 8.225 -5.947 -6.169 1.00 98.06 109 VAL A O 1
ATOM 847 N N . THR A 1 110 ? 6.801 -5.962 -4.427 1.00 98.00 110 THR A N 1
ATOM 848 C CA . THR A 1 110 ? 7.776 -5.543 -3.411 1.00 98.00 110 THR A CA 1
ATOM 849 C C . THR A 1 110 ? 8.569 -6.729 -2.869 1.00 98.00 110 THR A C 1
ATOM 851 O O . THR A 1 110 ? 8.011 -7.807 -2.633 1.00 98.00 110 THR A O 1
ATOM 854 N N . ARG A 1 111 ? 9.859 -6.508 -2.610 1.00 96.56 111 ARG A N 1
ATOM 855 C CA . ARG A 1 111 ? 10.842 -7.511 -2.173 1.00 96.56 111 ARG A CA 1
ATOM 856 C C . ARG A 1 111 ? 11.556 -7.112 -0.873 1.00 96.56 111 ARG A C 1
ATOM 858 O O . ARG A 1 111 ? 12.666 -7.567 -0.632 1.00 96.56 111 ARG A O 1
ATOM 865 N N . GLY A 1 112 ? 10.932 -6.268 -0.050 1.00 92.12 112 GLY A N 1
ATOM 866 C CA . GLY A 1 112 ? 11.552 -5.741 1.168 1.00 92.12 112 GLY A CA 1
ATOM 867 C C . GLY A 1 112 ? 12.698 -4.778 0.853 1.00 92.12 112 GLY A C 1
ATOM 868 O O . GLY A 1 112 ? 12.564 -3.921 -0.017 1.00 92.12 112 GLY A O 1
ATOM 869 N N . ASP A 1 113 ? 13.824 -4.954 1.537 1.00 92.75 113 ASP A N 1
ATOM 870 C CA . ASP A 1 113 ? 15.071 -4.196 1.356 1.00 92.75 113 ASP A CA 1
ATOM 871 C C . ASP A 1 113 ? 15.682 -4.344 -0.051 1.00 9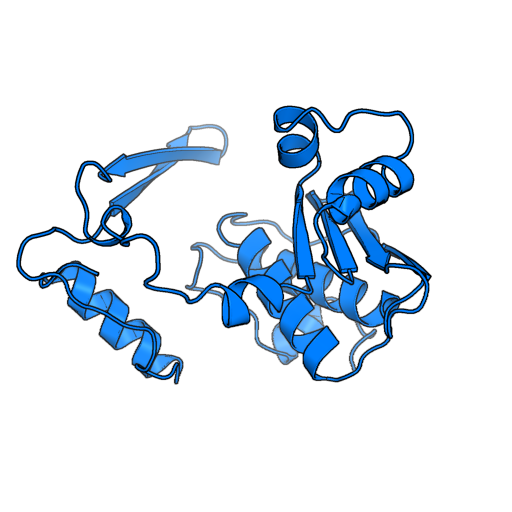2.75 113 ASP A C 1
ATOM 873 O O . ASP A 1 113 ? 16.363 -3.448 -0.542 1.00 92.75 113 ASP A O 1
ATOM 877 N N . ALA A 1 114 ? 15.362 -5.420 -0.775 1.00 95.88 114 ALA A N 1
ATOM 878 C CA . ALA A 1 114 ? 15.748 -5.591 -2.177 1.00 95.88 114 ALA A CA 1
ATOM 879 C C . ALA A 1 114 ? 14.953 -4.696 -3.162 1.00 95.88 114 ALA A C 1
ATOM 881 O O . ALA A 1 114 ? 15.112 -4.812 -4.385 1.00 95.88 114 ALA A O 1
ATOM 882 N N . GLY A 1 115 ? 14.068 -3.826 -2.668 1.00 97.19 115 GLY A N 1
ATOM 883 C CA . GLY A 1 115 ? 13.272 -2.896 -3.469 1.00 97.19 115 GLY A CA 1
ATOM 884 C C . GLY A 1 115 ? 12.086 -3.571 -4.142 1.00 97.19 115 GLY A C 1
ATOM 885 O O . GLY A 1 115 ? 11.380 -4.376 -3.532 1.00 97.19 115 GLY A O 1
ATOM 886 N N . ALA A 1 116 ? 11.851 -3.270 -5.417 1.00 98.38 116 ALA A N 1
ATOM 887 C CA . ALA A 1 116 ? 10.647 -3.720 -6.107 1.00 98.38 116 ALA A CA 1
ATOM 888 C C . ALA A 1 116 ? 10.824 -3.804 -7.631 1.00 98.38 116 ALA A C 1
ATOM 890 O O . ALA A 1 116 ? 11.767 -3.261 -8.209 1.00 98.38 116 ALA A O 1
ATOM 891 N N . ILE A 1 117 ? 9.891 -4.506 -8.271 1.00 98.44 117 ILE A N 1
ATOM 892 C CA . ILE A 1 117 ? 9.674 -4.500 -9.721 1.00 98.44 117 ILE A CA 1
ATOM 893 C C . ILE A 1 117 ? 8.279 -3.940 -10.005 1.00 98.44 117 ILE A C 1
ATOM 895 O O . ILE A 1 117 ? 7.337 -4.233 -9.268 1.00 98.44 117 ILE A O 1
ATOM 899 N N . ALA A 1 118 ? 8.148 -3.155 -11.068 1.00 98.12 118 ALA A N 1
ATOM 900 C CA . ALA A 1 118 ? 6.873 -2.743 -11.632 1.00 98.12 118 ALA A CA 1
ATOM 901 C C . ALA A 1 118 ? 6.733 -3.299 -13.049 1.00 98.12 118 ALA A C 1
ATOM 903 O O . ALA A 1 118 ? 7.679 -3.245 -13.836 1.00 98.12 118 ALA A O 1
ATOM 904 N N . VAL A 1 119 ? 5.556 -3.822 -13.368 1.00 97.38 119 VAL A N 1
ATOM 905 C CA . VAL A 1 119 ? 5.235 -4.405 -14.669 1.00 97.38 119 VAL A CA 1
ATOM 906 C C . VAL A 1 119 ? 3.949 -3.776 -15.174 1.00 97.38 119 VAL A C 1
ATOM 908 O O . VAL A 1 119 ? 2.904 -3.906 -14.544 1.00 97.38 119 VAL A O 1
ATOM 911 N N . GLY A 1 120 ? 4.031 -3.078 -16.300 1.00 95.69 120 GLY A N 1
ATOM 912 C CA . GLY A 1 120 ? 2.876 -2.546 -17.007 1.00 95.69 120 GLY A CA 1
ATOM 913 C C . GLY A 1 120 ? 2.350 -3.522 -18.051 1.00 95.69 120 GLY A C 1
ATOM 914 O O . GLY A 1 120 ? 3.123 -4.197 -18.742 1.00 95.69 120 GLY A O 1
ATOM 915 N N . ALA A 1 121 ? 1.028 -3.564 -18.189 1.00 92.19 121 ALA A N 1
ATOM 916 C CA . ALA A 1 121 ? 0.348 -4.309 -19.235 1.00 92.19 121 ALA A CA 1
ATOM 917 C C . ALA A 1 121 ? 0.623 -3.679 -20.606 1.00 92.19 121 ALA A C 1
ATOM 919 O O . ALA A 1 121 ? 0.673 -2.451 -20.743 1.00 92.19 121 ALA A O 1
ATOM 920 N N . ASP A 1 122 ? 0.760 -4.516 -21.633 1.00 89.25 122 ASP A N 1
ATOM 921 C CA . ASP A 1 122 ? 0.952 -4.046 -23.003 1.00 89.25 122 ASP A CA 1
ATOM 922 C C . ASP A 1 122 ? -0.241 -3.195 -23.459 1.00 89.25 122 ASP A C 1
ATOM 924 O O . ASP A 1 122 ? -1.401 -3.544 -23.240 1.00 89.25 122 ASP A O 1
ATOM 928 N N . GLY A 1 123 ? 0.043 -2.055 -24.094 1.00 86.38 123 GLY A N 1
ATOM 929 C CA . GLY A 1 123 ? -0.984 -1.118 -24.560 1.00 86.38 123 GLY A CA 1
ATOM 930 C C . GLY A 1 123 ? -1.610 -0.236 -23.471 1.00 86.38 123 GLY A C 1
ATOM 931 O O . GLY A 1 123 ? -2.413 0.632 -23.811 1.00 86.38 123 GLY A O 1
ATOM 932 N N . SER A 1 124 ? -1.237 -0.409 -22.198 1.00 89.38 124 SER A N 1
ATOM 933 C CA . SER A 1 124 ? -1.564 0.552 -21.138 1.00 89.38 124 SER A CA 1
ATOM 934 C C . SER A 1 124 ? -0.651 1.782 -21.193 1.00 89.38 124 SER A C 1
ATOM 936 O O . SER A 1 124 ? 0.431 1.749 -21.783 1.00 89.38 124 SER A O 1
ATOM 938 N N . GLU A 1 125 ? -1.057 2.869 -20.534 1.00 89.12 125 GLU A N 1
ATOM 939 C CA . GLU A 1 125 ? -0.228 4.076 -20.398 1.00 89.12 125 GLU A CA 1
ATOM 940 C C . GLU A 1 125 ? 1.081 3.830 -19.619 1.00 89.12 125 GLU A C 1
ATOM 942 O O . GLU A 1 125 ? 2.044 4.579 -19.775 1.00 89.12 125 GLU A O 1
ATOM 947 N N . TRP A 1 126 ? 1.142 2.747 -18.837 1.00 92.12 126 TRP A N 1
ATOM 948 C CA . TRP A 1 126 ? 2.308 2.346 -18.050 1.00 92.12 126 TRP A CA 1
ATOM 949 C C . TRP A 1 126 ? 3.051 1.146 -18.645 1.00 92.12 126 TRP A C 1
ATOM 951 O O . TRP A 1 126 ? 3.831 0.517 -17.937 1.00 92.12 126 TRP A O 1
ATOM 961 N N . ALA A 1 127 ? 2.821 0.803 -19.917 1.00 93.50 127 ALA A N 1
ATOM 962 C CA . ALA A 1 127 ? 3.444 -0.352 -20.558 1.00 93.50 127 ALA A CA 1
ATOM 963 C C . ALA A 1 127 ? 4.977 -0.348 -20.401 1.00 93.50 127 ALA A C 1
ATOM 965 O O . ALA A 1 127 ? 5.651 0.638 -20.704 1.00 93.50 127 ALA A O 1
ATOM 966 N N . GLY A 1 128 ? 5.531 -1.476 -19.952 1.00 95.25 128 GLY A N 1
ATOM 967 C CA . GLY A 1 128 ? 6.966 -1.630 -19.728 1.00 95.25 128 GLY A CA 1
ATOM 968 C C . GLY A 1 128 ? 7.292 -2.389 -18.449 1.00 95.25 128 GLY A C 1
ATOM 969 O O . GLY A 1 128 ? 6.427 -3.001 -17.823 1.00 95.25 128 GLY A O 1
ATOM 970 N N . VAL A 1 129 ? 8.570 -2.370 -18.084 1.00 97.62 129 VAL A N 1
ATOM 971 C CA . VAL A 1 129 ? 9.096 -3.008 -16.876 1.00 97.62 129 VAL A CA 1
ATOM 972 C C . VAL A 1 129 ? 10.091 -2.054 -16.245 1.00 97.62 129 VAL A C 1
ATOM 974 O O . VAL A 1 129 ? 10.958 -1.525 -16.938 1.00 97.62 129 VAL A O 1
ATOM 977 N N . ALA A 1 130 ? 9.984 -1.861 -14.938 1.00 97.88 130 ALA A N 1
ATOM 978 C CA . ALA A 1 130 ? 10.964 -1.127 -14.157 1.00 97.88 130 ALA A CA 1
ATOM 979 C C . ALA A 1 130 ? 11.410 -1.977 -12.970 1.00 97.88 130 ALA A C 1
ATOM 981 O O . ALA A 1 130 ? 10.600 -2.657 -12.343 1.00 97.88 130 ALA A O 1
ATOM 982 N N . ILE A 1 131 ? 12.698 -1.936 -12.646 1.00 98.19 131 ILE A N 1
ATOM 983 C CA . ILE A 1 131 ? 13.256 -2.577 -11.455 1.00 98.19 131 ILE A CA 1
ATOM 984 C C . ILE A 1 131 ? 14.045 -1.511 -10.722 1.00 98.19 131 ILE A C 1
ATOM 986 O O . ILE A 1 131 ? 14.900 -0.866 -11.319 1.00 98.19 131 ILE A O 1
ATOM 990 N N . HIS A 1 132 ? 13.785 -1.362 -9.429 1.00 97.94 132 HIS A N 1
ATOM 991 C CA . HIS A 1 132 ? 14.503 -0.408 -8.601 1.00 97.94 132 HIS A CA 1
ATOM 992 C C . HIS A 1 132 ? 14.951 -1.096 -7.303 1.00 97.94 132 HIS A C 1
ATOM 994 O O . HIS A 1 132 ? 14.136 -1.793 -6.679 1.00 97.94 132 HIS A O 1
ATOM 1000 N N . PRO A 1 133 ? 16.232 -0.961 -6.904 1.00 97.12 133 PRO A N 1
ATOM 1001 C CA . PRO A 1 133 ? 16.715 -1.488 -5.628 1.00 97.12 133 PRO A CA 1
ATOM 1002 C C . PRO A 1 133 ? 16.030 -0.784 -4.446 1.00 97.12 133 PRO A C 1
ATOM 1004 O O . PRO A 1 133 ? 15.373 0.241 -4.617 1.00 97.12 133 PRO A O 1
ATOM 1007 N N . GLY A 1 134 ? 16.136 -1.336 -3.239 1.00 94.50 134 GLY A N 1
ATOM 1008 C CA . GLY A 1 134 ? 15.705 -0.604 -2.050 1.00 94.50 134 GLY A CA 1
ATOM 1009 C C . GLY A 1 134 ? 16.639 0.570 -1.768 1.00 94.50 134 GLY A C 1
ATOM 1010 O O . GLY A 1 134 ? 17.751 0.634 -2.298 1.00 94.50 134 GLY A O 1
ATOM 1011 N N . PHE A 1 135 ? 16.180 1.492 -0.930 1.00 94.38 135 PHE A N 1
ATOM 1012 C CA . PHE A 1 135 ? 17.042 2.521 -0.361 1.00 94.38 135 PHE A CA 1
ATOM 1013 C C . PHE A 1 135 ? 17.669 1.997 0.927 1.00 94.38 135 PHE A C 1
ATOM 1015 O O . PHE A 1 135 ? 17.002 1.321 1.709 1.00 94.38 135 PHE A O 1
ATOM 1022 N N . ASP A 1 136 ? 18.943 2.316 1.132 1.00 91.19 136 ASP A N 1
ATOM 1023 C CA . ASP A 1 136 ? 19.625 2.053 2.394 1.00 91.19 136 ASP A CA 1
ATOM 1024 C C . ASP A 1 136 ? 19.213 3.134 3.401 1.00 91.19 136 ASP A C 1
ATOM 1026 O O . ASP A 1 136 ? 19.464 4.323 3.190 1.00 91.19 136 ASP A O 1
ATOM 1030 N N . THR A 1 137 ? 18.504 2.730 4.451 1.00 87.44 137 THR A N 1
ATOM 1031 C CA . THR A 1 137 ? 17.953 3.626 5.475 1.00 87.44 137 THR A CA 1
ATOM 1032 C C . THR A 1 137 ? 18.121 3.009 6.854 1.00 87.44 137 THR A C 1
ATOM 1034 O O . THR A 1 137 ? 18.055 1.790 6.999 1.00 87.44 137 THR A O 1
ATOM 1037 N N . ASP A 1 138 ? 18.246 3.846 7.884 1.00 88.00 138 ASP A N 1
ATOM 1038 C CA . ASP A 1 138 ? 18.285 3.398 9.277 1.00 88.00 138 ASP A CA 1
ATOM 1039 C C . ASP A 1 138 ? 16.905 2.868 9.713 1.00 88.00 138 ASP A C 1
ATOM 1041 O O . ASP A 1 138 ? 16.044 3.617 10.181 1.00 88.00 138 ASP A O 1
ATOM 1045 N N . VAL A 1 139 ? 16.673 1.567 9.514 1.00 89.38 139 VAL A N 1
ATOM 1046 C CA . VAL A 1 139 ? 15.390 0.912 9.803 1.00 89.38 139 VAL A CA 1
ATOM 1047 C C . VAL A 1 139 ? 15.133 0.868 11.311 1.00 89.38 139 VAL A C 1
ATOM 1049 O O . VAL A 1 139 ? 15.882 0.254 12.070 1.00 89.38 139 VAL A O 1
ATOM 1052 N N . VAL A 1 140 ? 14.020 1.467 11.730 1.00 88.31 140 VAL A N 1
ATOM 1053 C CA . VAL A 1 140 ? 13.494 1.427 13.103 1.00 88.31 140 VAL A CA 1
ATOM 1054 C C . VAL A 1 140 ? 12.269 0.514 13.183 1.00 88.31 140 VAL A C 1
ATOM 1056 O O . VAL A 1 140 ? 12.110 -0.253 14.134 1.00 88.31 140 VAL A O 1
ATOM 1059 N N . ASP A 1 141 ? 11.381 0.588 12.190 1.00 85.62 141 ASP A N 1
ATOM 1060 C CA . ASP A 1 141 ? 10.061 -0.038 12.223 1.00 85.62 141 ASP A CA 1
ATOM 1061 C C . ASP A 1 141 ? 9.526 -0.311 10.815 1.00 85.62 141 ASP A C 1
ATOM 1063 O O . ASP A 1 141 ? 9.295 0.615 10.067 1.00 85.62 141 ASP A O 1
ATOM 1067 N N . THR A 1 142 ? 9.259 -1.561 10.435 1.00 87.62 142 THR A N 1
ATOM 1068 C CA . THR A 1 142 ? 8.760 -1.874 9.078 1.00 87.62 142 THR A CA 1
ATOM 1069 C C . THR A 1 142 ? 7.232 -1.890 8.938 1.00 87.62 142 TH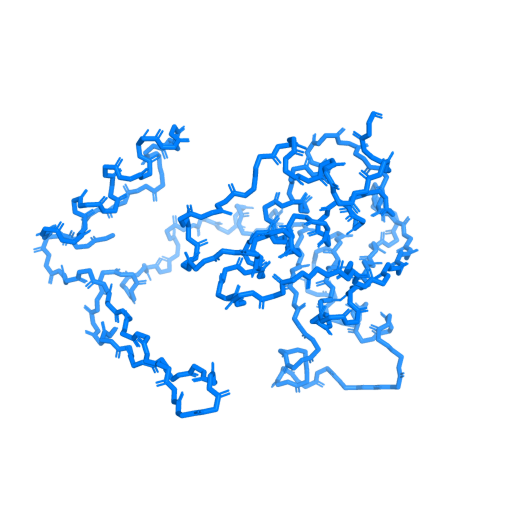R A C 1
ATOM 1071 O O . THR A 1 142 ? 6.714 -2.118 7.839 1.00 87.62 142 THR A O 1
ATOM 1074 N N . THR A 1 143 ? 6.477 -1.667 10.017 1.00 87.19 143 THR A N 1
ATOM 1075 C CA . THR A 1 143 ? 5.011 -1.628 9.971 1.00 87.19 143 THR A CA 1
ATOM 1076 C C . THR A 1 143 ? 4.556 -0.431 9.147 1.00 87.19 143 THR A C 1
ATOM 1078 O O . THR A 1 143 ? 4.956 0.699 9.388 1.00 87.19 143 THR A O 1
ATOM 1081 N N . GLY A 1 144 ? 3.665 -0.679 8.188 1.00 88.38 144 GLY A N 1
ATOM 1082 C CA . GLY A 1 144 ? 3.136 0.361 7.307 1.00 88.38 144 GLY A CA 1
ATOM 1083 C C . GLY A 1 144 ? 4.036 0.689 6.113 1.00 88.38 144 GLY A C 1
ATOM 1084 O O . GLY A 1 144 ? 3.589 1.391 5.216 1.00 88.38 144 GLY A O 1
ATOM 1085 N N . ALA A 1 145 ? 5.247 0.124 6.006 1.00 91.75 145 ALA A N 1
ATOM 1086 C CA . ALA A 1 145 ? 6.137 0.364 4.861 1.00 91.75 145 ALA A CA 1
ATOM 1087 C C . ALA A 1 145 ? 5.495 -0.029 3.518 1.00 91.75 145 ALA A C 1
ATOM 1089 O O . ALA A 1 145 ? 5.641 0.661 2.511 1.00 91.75 145 ALA A O 1
ATOM 1090 N N . GLY A 1 146 ? 4.742 -1.135 3.507 1.00 93.00 146 GLY A N 1
ATOM 1091 C CA . GLY A 1 146 ? 3.983 -1.576 2.337 1.00 93.00 146 GLY A CA 1
ATOM 1092 C C . GLY A 1 146 ? 2.826 -0.639 1.978 1.00 93.00 146 GLY A C 1
ATOM 1093 O O . GLY A 1 146 ? 2.588 -0.415 0.794 1.00 93.00 146 GLY A O 1
ATOM 1094 N N . ASP A 1 147 ? 2.149 -0.072 2.977 1.00 93.38 147 ASP A N 1
ATOM 1095 C CA . ASP A 1 147 ? 1.051 0.881 2.780 1.00 93.38 147 ASP A CA 1
ATOM 1096 C C . ASP A 1 147 ? 1.589 2.234 2.298 1.00 93.38 147 ASP A C 1
ATOM 1098 O O . ASP A 1 147 ? 1.056 2.823 1.359 1.00 93.38 147 ASP A O 1
ATOM 1102 N N . ALA A 1 148 ? 2.711 2.682 2.865 1.00 94.44 148 ALA A N 1
ATOM 1103 C CA . ALA A 1 148 ? 3.446 3.858 2.423 1.00 94.44 148 ALA A CA 1
ATOM 1104 C C . ALA A 1 148 ? 3.941 3.691 0.976 1.00 94.44 148 ALA A C 1
ATOM 1106 O O . ALA A 1 148 ? 3.746 4.586 0.155 1.00 94.44 148 ALA A O 1
ATOM 1107 N N . PHE A 1 149 ? 4.484 2.522 0.615 1.00 96.81 149 PHE A N 1
ATOM 1108 C CA . PHE A 1 149 ? 4.821 2.206 -0.776 1.00 96.81 149 PHE A CA 1
ATOM 1109 C C . PHE A 1 149 ? 3.599 2.344 -1.696 1.00 96.81 149 PHE A C 1
ATOM 1111 O O . PHE A 1 149 ? 3.695 2.965 -2.753 1.00 96.81 149 PHE A O 1
ATOM 1118 N N . VAL A 1 150 ? 2.440 1.801 -1.303 1.00 96.62 150 VAL A N 1
ATOM 1119 C CA . VAL A 1 150 ? 1.196 1.915 -2.085 1.00 96.62 150 VAL A CA 1
ATOM 1120 C C . VAL A 1 150 ? 0.771 3.377 -2.233 1.00 96.62 150 VAL A C 1
ATOM 1122 O O . VAL A 1 150 ? 0.443 3.796 -3.341 1.00 96.62 150 VAL A O 1
ATOM 1125 N N . ALA A 1 151 ? 0.838 4.175 -1.164 1.00 94.62 151 ALA A N 1
ATOM 1126 C CA . ALA A 1 151 ? 0.553 5.606 -1.222 1.00 94.62 151 ALA A CA 1
ATOM 1127 C C . ALA A 1 151 ? 1.504 6.341 -2.184 1.00 94.62 151 ALA A C 1
ATOM 1129 O O . ALA A 1 151 ? 1.056 7.147 -3.001 1.00 94.62 151 ALA A O 1
ATOM 1130 N N . GLY A 1 152 ? 2.801 6.017 -2.146 1.00 96.00 152 GLY A N 1
ATOM 1131 C CA . GLY A 1 152 ? 3.799 6.545 -3.074 1.00 96.00 152 GLY A CA 1
ATOM 1132 C C . GLY A 1 152 ? 3.522 6.150 -4.527 1.00 96.00 152 GLY A C 1
ATOM 1133 O O . GLY A 1 152 ? 3.567 7.004 -5.411 1.00 96.00 152 GLY A O 1
ATOM 1134 N N . ALA A 1 153 ? 3.155 4.891 -4.777 1.00 97.19 153 ALA A N 1
ATOM 1135 C CA . ALA A 1 153 ? 2.786 4.414 -6.107 1.00 97.19 153 ALA A CA 1
ATOM 1136 C C . ALA A 1 153 ? 1.546 5.149 -6.638 1.00 97.19 153 ALA A C 1
ATOM 1138 O O . ALA A 1 153 ? 1.586 5.685 -7.742 1.00 97.19 153 ALA A O 1
ATOM 1139 N N . ILE A 1 154 ? 0.478 5.255 -5.838 1.00 95.12 154 ILE A N 1
ATOM 1140 C CA . ILE A 1 154 ? -0.740 5.993 -6.207 1.00 95.12 154 ILE A CA 1
ATOM 1141 C C . ILE A 1 154 ? -0.409 7.454 -6.522 1.00 95.12 154 ILE A C 1
ATOM 1143 O O . ILE A 1 154 ? -0.834 7.964 -7.556 1.00 95.12 154 ILE A O 1
ATOM 1147 N N . ALA A 1 155 ? 0.376 8.120 -5.672 1.00 94.62 155 ALA A N 1
ATOM 1148 C CA . ALA A 1 155 ? 0.766 9.508 -5.886 1.00 94.62 155 ALA A CA 1
ATOM 1149 C C . ALA A 1 155 ? 1.601 9.685 -7.165 1.00 94.62 155 ALA A C 1
ATOM 1151 O O . ALA A 1 155 ? 1.370 10.631 -7.913 1.00 94.62 155 ALA A O 1
ATOM 1152 N N . GLY A 1 156 ? 2.539 8.776 -7.446 1.00 95.19 156 GLY A N 1
ATOM 1153 C CA . GLY A 1 156 ? 3.354 8.832 -8.659 1.00 95.19 156 GLY A CA 1
ATOM 1154 C C . GLY A 1 156 ? 2.539 8.624 -9.937 1.00 95.19 156 GLY A C 1
ATOM 1155 O O . GLY A 1 156 ? 2.684 9.400 -10.882 1.00 95.19 156 GLY A O 1
ATOM 1156 N N . LEU A 1 157 ? 1.632 7.640 -9.941 1.00 94.31 157 LEU A N 1
ATOM 1157 C CA . LEU A 1 157 ? 0.712 7.402 -11.059 1.00 94.31 157 LEU A CA 1
ATOM 1158 C C . LEU A 1 157 ? -0.224 8.599 -11.273 1.00 94.31 157 LEU A C 1
ATOM 1160 O O . LEU A 1 157 ? -0.386 9.056 -12.400 1.00 94.31 157 LEU A O 1
ATOM 1164 N N . TYR A 1 158 ? -0.791 9.147 -10.195 1.00 93.44 158 TYR A N 1
ATOM 1165 C CA . TYR A 1 158 ? -1.678 10.312 -10.248 1.00 93.44 158 TYR A CA 1
ATOM 1166 C C . TYR A 1 158 ? -0.977 11.572 -10.780 1.00 93.44 158 TYR A C 1
ATOM 1168 O O . TYR A 1 158 ? -1.581 12.374 -11.487 1.00 93.44 158 TYR A O 1
ATOM 1176 N N . GLU A 1 159 ? 0.313 11.738 -10.480 1.00 93.94 159 GLU A N 1
ATOM 1177 C CA . GLU A 1 159 ? 1.153 12.823 -11.005 1.00 93.94 159 GLU A CA 1
ATOM 1178 C C . GLU A 1 159 ? 1.584 12.613 -12.468 1.00 93.94 159 GLU A C 1
ATOM 1180 O O . GLU A 1 159 ? 2.275 13.465 -13.028 1.00 93.94 159 GLU A O 1
ATOM 1185 N N . GLY A 1 160 ? 1.202 11.496 -13.098 1.00 93.25 160 GLY A N 1
ATOM 1186 C CA . GLY A 1 160 ? 1.576 11.173 -14.475 1.00 93.25 160 GLY A CA 1
ATOM 1187 C C . GLY A 1 160 ? 3.064 10.856 -14.641 1.00 93.25 160 GLY A C 1
ATOM 1188 O O . GLY A 1 160 ? 3.625 11.062 -15.719 1.00 93.25 160 GLY A O 1
ATOM 1189 N N . ARG A 1 161 ? 3.735 10.391 -13.579 1.00 94.00 161 ARG A N 1
ATOM 1190 C CA . ARG A 1 161 ? 5.146 9.996 -13.651 1.00 94.00 161 ARG A CA 1
ATOM 1191 C C . ARG A 1 161 ? 5.308 8.742 -14.508 1.00 94.00 161 ARG A C 1
ATOM 1193 O O . ARG A 1 161 ? 4.471 7.840 -14.498 1.00 94.00 161 ARG A O 1
ATOM 1200 N N . ALA A 1 162 ? 6.441 8.658 -15.205 1.00 95.12 162 ALA A N 1
ATOM 1201 C CA . ALA A 1 162 ? 6.844 7.432 -15.887 1.00 95.12 162 ALA A CA 1
ATOM 1202 C C . ALA A 1 162 ? 6.967 6.270 -14.885 1.00 95.12 162 ALA A C 1
ATOM 1204 O O . ALA A 1 162 ? 7.354 6.489 -13.736 1.00 95.12 162 ALA A O 1
ATOM 1205 N N . LEU A 1 163 ? 6.695 5.037 -15.333 1.00 96.56 163 LEU A N 1
ATOM 1206 C CA . LEU A 1 163 ? 6.660 3.841 -14.478 1.00 96.56 163 LEU A CA 1
ATOM 1207 C C . LEU A 1 163 ? 7.908 3.692 -13.593 1.00 96.56 163 LEU A C 1
ATOM 1209 O O . LEU A 1 163 ? 7.793 3.398 -12.406 1.00 96.56 163 LEU A O 1
ATOM 1213 N N . GLU A 1 164 ? 9.091 3.934 -14.158 1.00 96.94 164 GLU A N 1
ATOM 1214 C CA . GLU A 1 164 ? 10.368 3.867 -13.443 1.00 96.94 164 GLU A CA 1
ATOM 1215 C C . GLU A 1 164 ? 10.461 4.903 -12.313 1.00 96.94 164 GLU A C 1
ATOM 1217 O O . GLU A 1 164 ? 10.778 4.548 -11.179 1.00 96.94 164 GLU A O 1
ATOM 1222 N N . SER A 1 165 ? 10.091 6.159 -12.584 1.00 96.00 165 SER A N 1
ATOM 1223 C CA . SER A 1 165 ? 10.078 7.225 -11.572 1.00 96.00 165 SER A CA 1
ATOM 1224 C C . SER A 1 165 ? 9.009 6.982 -10.502 1.00 96.00 165 SER A C 1
ATOM 1226 O O . SER A 1 165 ? 9.254 7.227 -9.323 1.00 96.00 165 SER A O 1
ATOM 1228 N N . THR A 1 166 ? 7.846 6.446 -10.882 1.00 97.38 166 THR A N 1
ATOM 1229 C CA . THR A 1 166 ? 6.802 6.021 -9.937 1.00 97.38 166 THR A CA 1
ATOM 1230 C C . THR A 1 166 ? 7.306 4.922 -9.007 1.00 97.38 166 THR A C 1
ATOM 1232 O O . THR A 1 166 ? 7.103 5.008 -7.799 1.00 97.38 166 THR A O 1
ATOM 1235 N N . LEU A 1 167 ? 7.981 3.902 -9.548 1.00 98.00 167 LEU A N 1
ATOM 1236 C CA . LEU A 1 167 ? 8.545 2.804 -8.763 1.00 98.00 167 LEU A CA 1
ATOM 1237 C C . LEU A 1 167 ? 9.624 3.297 -7.791 1.00 98.00 167 LEU A C 1
ATOM 1239 O O . LEU A 1 167 ? 9.607 2.917 -6.620 1.00 98.00 167 LEU A O 1
ATOM 1243 N N . ALA A 1 168 ? 10.536 4.147 -8.265 1.00 97.38 168 ALA A N 1
ATOM 1244 C CA . ALA A 1 168 ? 11.573 4.746 -7.433 1.00 97.38 168 ALA A CA 1
ATOM 1245 C C . ALA A 1 168 ? 10.948 5.565 -6.291 1.00 97.38 168 ALA A C 1
ATOM 1247 O O . ALA A 1 168 ? 11.312 5.395 -5.127 1.00 97.38 168 ALA A O 1
ATOM 1248 N N . PHE A 1 169 ? 9.943 6.393 -6.601 1.00 97.12 169 PHE A N 1
ATOM 1249 C CA . PHE A 1 169 ? 9.255 7.213 -5.606 1.00 97.12 169 PHE A CA 1
ATOM 1250 C C . PHE A 1 169 ? 8.513 6.354 -4.574 1.00 97.12 169 PHE A C 1
ATOM 1252 O O . PHE A 1 169 ? 8.644 6.584 -3.375 1.00 97.12 169 PHE A O 1
ATOM 1259 N N . ALA A 1 170 ? 7.798 5.315 -5.012 1.00 97.38 170 ALA A N 1
ATOM 1260 C CA . ALA A 1 170 ? 7.126 4.370 -4.124 1.00 97.38 170 ALA A CA 1
ATOM 1261 C C . ALA A 1 170 ? 8.109 3.653 -3.181 1.00 97.38 170 ALA A C 1
ATOM 1263 O O . ALA A 1 170 ? 7.847 3.549 -1.982 1.00 97.38 170 ALA A O 1
ATOM 1264 N N . ASN A 1 171 ? 9.265 3.213 -3.696 1.00 97.12 171 ASN A N 1
ATOM 1265 C CA . ASN A 1 171 ? 10.335 2.635 -2.878 1.00 97.12 171 ASN A CA 1
ATOM 1266 C C . ASN A 1 171 ? 10.859 3.632 -1.841 1.00 97.12 171 ASN A C 1
ATOM 1268 O O . ASN A 1 171 ? 11.043 3.254 -0.687 1.00 97.12 171 ASN A O 1
ATOM 1272 N N . ALA A 1 172 ? 11.078 4.890 -2.227 1.00 96.12 172 ALA A N 1
ATOM 1273 C CA . ALA A 1 172 ? 11.585 5.913 -1.321 1.00 96.12 172 ALA A CA 1
ATOM 1274 C C . ALA A 1 172 ? 10.581 6.211 -0.198 1.00 96.12 172 ALA A C 1
ATOM 1276 O O . ALA A 1 172 ? 10.945 6.215 0.973 1.00 96.12 172 ALA A O 1
ATOM 1277 N N . VAL A 1 173 ? 9.298 6.370 -0.536 1.00 95.94 173 VAL A N 1
ATOM 1278 C CA . VAL A 1 173 ? 8.213 6.555 0.441 1.00 95.94 173 VAL A CA 1
ATOM 1279 C C . VAL A 1 173 ? 8.136 5.363 1.404 1.00 95.94 173 VAL A C 1
ATOM 1281 O O . VAL A 1 173 ? 8.084 5.555 2.618 1.00 95.94 173 VAL A O 1
ATOM 1284 N N . GLY A 1 174 ? 8.190 4.133 0.882 1.00 94.88 174 GLY A N 1
ATOM 1285 C CA . GLY A 1 174 ? 8.211 2.920 1.700 1.00 94.88 174 GLY A CA 1
ATOM 1286 C C . GLY A 1 174 ? 9.424 2.847 2.632 1.00 94.88 174 GLY A C 1
ATOM 1287 O O . GLY A 1 174 ? 9.265 2.494 3.796 1.00 94.88 174 GLY A O 1
ATOM 1288 N N . ALA A 1 175 ? 10.612 3.222 2.149 1.00 94.38 175 ALA A N 1
ATOM 1289 C CA . ALA A 1 175 ? 11.848 3.207 2.928 1.00 94.38 175 ALA A CA 1
ATOM 1290 C C . ALA A 1 175 ? 11.841 4.259 4.046 1.00 94.38 175 ALA A C 1
ATOM 1292 O O . ALA A 1 175 ? 12.114 3.920 5.197 1.00 94.38 175 ALA A O 1
ATOM 1293 N N . VAL A 1 176 ? 11.452 5.509 3.756 1.00 93.88 176 VAL A N 1
ATOM 1294 C CA . VAL A 1 176 ? 11.364 6.562 4.785 1.00 93.88 176 VAL A CA 1
ATOM 1295 C C . VAL A 1 176 ? 10.353 6.198 5.867 1.00 93.88 176 VAL A C 1
ATOM 1297 O O . VAL A 1 176 ? 10.634 6.420 7.043 1.00 93.88 176 VAL A O 1
ATOM 1300 N N . ALA A 1 177 ? 9.226 5.576 5.507 1.00 92.94 177 ALA A N 1
ATOM 1301 C CA . ALA A 1 177 ? 8.252 5.105 6.491 1.00 92.94 177 ALA A CA 1
ATOM 1302 C C . ALA A 1 177 ? 8.858 4.110 7.494 1.00 92.94 177 ALA A C 1
ATOM 1304 O O . ALA A 1 177 ? 8.329 3.971 8.591 1.00 92.94 177 ALA A O 1
ATOM 1305 N N . THR A 1 178 ? 9.989 3.468 7.161 1.00 91.69 178 THR A N 1
ATOM 1306 C CA . THR A 1 178 ? 10.661 2.556 8.091 1.00 91.69 178 THR A CA 1
ATOM 1307 C C . THR A 1 178 ? 11.518 3.218 9.168 1.00 91.69 178 THR A C 1
ATOM 1309 O O . THR A 1 178 ? 11.972 2.556 10.103 1.00 91.69 178 THR A O 1
ATOM 1312 N N . THR A 1 179 ? 11.767 4.522 9.049 1.00 90.38 179 THR A N 1
ATOM 1313 C CA . THR A 1 179 ? 12.760 5.241 9.867 1.00 90.38 179 THR A CA 1
ATOM 1314 C C . THR A 1 179 ? 12.226 5.713 11.221 1.00 90.38 179 THR A C 1
ATOM 1316 O O . THR A 1 179 ? 12.961 6.299 12.016 1.00 90.38 179 THR A O 1
ATOM 1319 N N . ALA A 1 180 ? 10.953 5.452 11.522 1.00 86.31 180 ALA A N 1
ATOM 1320 C CA . ALA A 1 180 ? 10.332 5.830 12.783 1.00 86.31 180 ALA A CA 1
ATOM 1321 C C . ALA A 1 180 ? 9.222 4.853 13.180 1.00 86.31 180 ALA A C 1
ATOM 1323 O O . ALA A 1 180 ? 8.601 4.215 12.340 1.00 86.31 180 ALA A O 1
ATOM 1324 N N . ALA A 1 181 ? 8.990 4.730 14.488 1.00 83.94 181 ALA A N 1
ATOM 1325 C CA . ALA A 1 181 ? 8.074 3.740 15.040 1.00 83.94 181 ALA A CA 1
ATOM 1326 C C . ALA A 1 181 ? 6.596 4.056 14.762 1.00 83.94 181 ALA A C 1
ATOM 1328 O O . ALA A 1 181 ? 6.149 5.185 14.959 1.00 83.94 181 ALA A O 1
ATOM 1329 N N . GLY A 1 182 ? 5.826 3.016 14.432 1.00 78.12 182 GLY A N 1
ATOM 1330 C CA . GLY A 1 182 ? 4.384 3.062 14.209 1.00 78.12 182 GLY A CA 1
ATOM 1331 C C . GLY A 1 182 ? 3.974 3.280 12.749 1.00 78.12 182 GLY A C 1
ATOM 1332 O O . GLY A 1 182 ? 4.581 4.051 12.020 1.00 78.12 182 GLY A O 1
ATOM 1333 N N . ALA A 1 183 ? 2.861 2.652 12.351 1.00 74.88 183 ALA A N 1
ATOM 1334 C CA . ALA A 1 183 ? 2.389 2.618 10.960 1.00 74.88 183 ALA A CA 1
ATOM 1335 C C . ALA A 1 183 ? 2.069 3.998 10.356 1.00 74.88 183 ALA A C 1
ATOM 1337 O O . ALA A 1 183 ? 2.347 4.247 9.188 1.00 74.88 183 ALA A O 1
ATOM 1338 N N . MET A 1 184 ? 1.430 4.874 11.142 1.00 77.94 184 MET A N 1
ATOM 1339 C CA . MET A 1 184 ? 0.978 6.199 10.688 1.00 77.94 184 MET A CA 1
ATOM 1340 C C . MET A 1 184 ? 1.713 7.358 11.367 1.00 77.94 184 MET A C 1
ATOM 1342 O O . MET A 1 184 ? 1.623 8.494 10.913 1.00 77.94 184 MET A O 1
ATOM 1346 N N . ALA A 1 185 ? 2.454 7.089 12.445 1.00 67.88 185 ALA A N 1
ATOM 1347 C CA . ALA A 1 185 ? 3.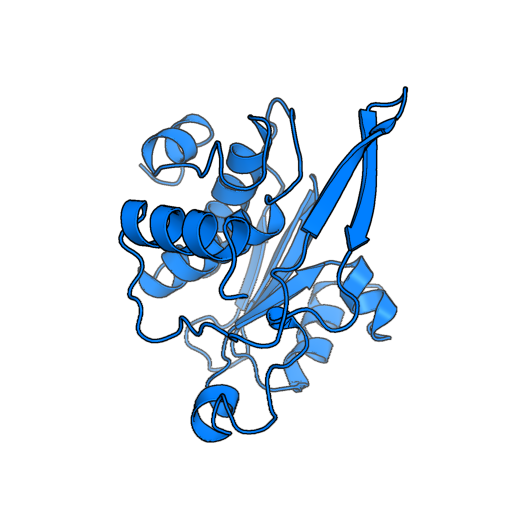084 8.130 13.257 1.00 67.88 185 ALA A CA 1
ATOM 1348 C C . ALA A 1 185 ? 4.204 8.879 12.514 1.00 67.88 185 ALA A C 1
ATOM 1350 O O . ALA A 1 185 ? 4.550 9.996 12.892 1.00 67.88 185 ALA A O 1
ATOM 1351 N N . ALA A 1 186 ? 4.744 8.281 11.450 1.00 67.62 186 ALA A N 1
ATOM 1352 C CA . ALA A 1 186 ? 5.798 8.859 10.630 1.00 67.62 186 ALA A CA 1
ATOM 1353 C C . ALA A 1 186 ? 5.525 8.690 9.132 1.00 67.62 186 ALA A C 1
ATOM 1355 O O . ALA A 1 186 ? 6.414 8.317 8.365 1.00 67.62 186 ALA A O 1
ATOM 1356 N N . LEU A 1 187 ? 4.286 8.965 8.704 1.00 80.81 187 LEU A N 1
ATOM 1357 C CA . LEU A 1 187 ? 4.001 9.060 7.275 1.00 80.81 187 LEU A CA 1
ATOM 1358 C C . LEU A 1 187 ? 4.916 10.125 6.648 1.00 80.81 187 LEU A C 1
ATOM 1360 O O . LEU A 1 187 ? 4.918 11.273 7.102 1.00 80.81 187 LEU A O 1
ATOM 1364 N N . PRO A 1 188 ? 5.714 9.762 5.634 1.00 84.44 188 PRO A N 1
ATOM 1365 C CA . PRO A 1 188 ? 6.713 10.661 5.087 1.00 84.44 188 PRO A CA 1
ATOM 1366 C C . PRO A 1 188 ? 6.060 11.777 4.272 1.00 84.44 188 PRO A C 1
ATOM 1368 O O . PRO A 1 188 ? 5.197 11.535 3.427 1.00 84.44 188 PRO A O 1
ATOM 1371 N N . ASP A 1 189 ? 6.519 13.009 4.482 1.00 89.56 189 ASP A N 1
ATOM 1372 C CA . ASP A 1 189 ? 6.234 14.111 3.569 1.00 89.56 189 ASP A CA 1
ATOM 1373 C C . ASP A 1 189 ? 7.241 14.133 2.402 1.00 89.56 189 ASP A C 1
ATOM 1375 O O . ASP A 1 189 ? 8.237 13.403 2.372 1.00 89.56 189 ASP A O 1
ATOM 1379 N N . ARG A 1 190 ? 6.998 15.000 1.413 1.00 89.62 190 ARG A N 1
ATOM 1380 C CA . ARG A 1 190 ? 7.879 15.133 0.238 1.00 89.62 190 ARG A CA 1
ATOM 1381 C C . ARG A 1 190 ? 9.316 15.499 0.615 1.00 89.62 190 ARG A C 1
ATOM 1383 O O . ARG A 1 190 ? 10.243 15.065 -0.060 1.00 89.62 190 ARG A O 1
ATOM 1390 N N . LYS A 1 191 ? 9.506 16.275 1.685 1.00 89.50 191 LYS A N 1
ATOM 1391 C CA . LYS A 1 191 ? 10.829 16.709 2.142 1.00 89.50 191 LYS A CA 1
ATOM 1392 C C . LYS A 1 191 ? 11.597 15.547 2.772 1.00 89.50 191 LYS A C 1
ATOM 1394 O O . LYS A 1 191 ? 12.795 15.423 2.542 1.00 89.50 191 LYS A O 1
ATOM 1399 N N . ALA A 1 192 ? 10.918 14.698 3.537 1.00 89.94 192 ALA A N 1
ATOM 1400 C CA . ALA A 1 192 ? 11.487 13.487 4.104 1.00 89.94 192 ALA A CA 1
ATOM 1401 C C . ALA A 1 192 ? 11.917 12.518 2.993 1.00 89.94 192 ALA A C 1
ATOM 1403 O O . ALA A 1 192 ? 13.033 12.007 3.033 1.00 89.94 192 ALA A O 1
ATOM 1404 N N . VAL A 1 193 ? 11.099 12.349 1.947 1.00 92.00 193 VAL A N 1
ATOM 1405 C CA . VAL A 1 193 ? 11.465 11.539 0.770 1.00 92.00 193 VAL A CA 1
ATOM 1406 C C . VAL A 1 193 ? 12.681 12.110 0.032 1.00 92.00 193 VAL A C 1
ATOM 1408 O O . VAL A 1 193 ? 13.627 11.374 -0.236 1.00 92.00 193 VAL A O 1
ATOM 1411 N N . ALA A 1 194 ? 12.710 13.419 -0.232 1.00 89.31 194 ALA A N 1
ATOM 1412 C CA . ALA A 1 194 ? 13.848 14.078 -0.885 1.00 89.31 194 ALA A CA 1
ATOM 1413 C C . ALA A 1 194 ? 15.143 14.020 -0.047 1.00 89.31 194 ALA A C 1
ATOM 1415 O O . ALA A 1 194 ? 16.244 14.173 -0.566 1.00 89.31 194 ALA A O 1
ATOM 1416 N N . SER A 1 195 ? 15.044 13.776 1.266 1.00 88.50 195 SER A N 1
ATOM 1417 C CA . SER A 1 195 ? 16.224 13.689 2.134 1.00 88.50 195 SER A CA 1
ATOM 1418 C C . SER A 1 195 ? 17.062 12.425 1.913 1.00 88.50 195 SER A C 1
ATOM 1420 O O . SER A 1 195 ? 18.254 12.439 2.220 1.00 88.50 195 SER A O 1
ATOM 1422 N N . ILE A 1 196 ? 16.465 11.358 1.364 1.00 87.56 196 ILE A N 1
ATOM 1423 C CA . ILE A 1 196 ? 17.146 10.076 1.125 1.00 87.56 196 ILE A CA 1
ATOM 1424 C C . ILE A 1 196 ? 17.556 9.872 -0.340 1.00 87.56 196 ILE A C 1
ATOM 1426 O O . ILE A 1 196 ? 18.291 8.935 -0.644 1.00 87.56 196 ILE A O 1
ATOM 1430 N N . THR A 1 197 ? 17.103 10.737 -1.255 1.00 84.00 197 THR A N 1
ATOM 1431 C CA . THR A 1 197 ? 17.493 10.714 -2.672 1.00 84.00 197 THR A CA 1
ATOM 1432 C C . THR A 1 197 ? 17.215 12.050 -3.361 1.00 84.00 197 THR A C 1
ATOM 1434 O O . THR A 1 197 ? 16.182 12.674 -3.130 1.00 84.00 197 THR A O 1
ATOM 1437 N N . SER A 1 198 ? 18.112 12.460 -4.263 1.00 79.19 198 SER A N 1
ATOM 1438 C CA . SER A 1 198 ? 17.949 13.649 -5.112 1.00 79.19 198 SER A CA 1
ATOM 1439 C C . SER A 1 198 ? 17.164 13.371 -6.403 1.00 79.19 198 SER A C 1
ATOM 1441 O O . SER A 1 198 ? 17.118 14.212 -7.295 1.00 79.19 198 SER A O 1
ATOM 1443 N N . GLU A 1 199 ? 16.598 12.172 -6.568 1.00 77.44 199 GLU A N 1
ATOM 1444 C CA . GLU A 1 199 ? 15.868 11.769 -7.784 1.00 77.44 199 GLU A CA 1
ATOM 1445 C C . GLU A 1 199 ? 14.517 12.481 -7.968 1.00 77.44 199 GLU A C 1
ATOM 1447 O O . GLU A 1 199 ? 13.915 12.393 -9.040 1.00 77.44 199 GLU A O 1
ATOM 1452 N N . PHE A 1 200 ? 14.028 13.177 -6.937 1.00 73.75 200 PHE A N 1
ATOM 1453 C CA . PHE A 1 200 ? 12.697 13.795 -6.917 1.00 73.75 200 PHE A CA 1
ATOM 1454 C C . PHE A 1 200 ? 12.702 15.302 -6.614 1.00 73.75 200 PHE A C 1
ATOM 1456 O O . PHE A 1 200 ? 11.629 15.841 -6.326 1.00 73.75 200 PHE A O 1
ATOM 1463 N N . ASP A 1 201 ? 13.876 15.942 -6.672 1.00 59.88 201 ASP A N 1
ATOM 1464 C CA . ASP A 1 201 ? 14.053 17.401 -6.555 1.00 59.88 201 ASP A CA 1
ATOM 1465 C C . ASP A 1 201 ? 13.525 18.176 -7.780 1.00 59.88 201 ASP A C 1
ATOM 1467 O O . ASP A 1 201 ? 13.647 17.674 -8.925 1.00 59.88 201 ASP A O 1
#

Foldseek 3Di:
DEPDPVLVVVVVVCVVVVHDCPPPDYDPPFAAKDWDWDADPVRDIDIDIPPVRHPVVPDDPCPPPPVNVLPAQEAEEEPVRLVVVVQDDDDVQVSQVVVCVVHHQKYWYAHPQQAIKMAGDPPDLQHDIEGDGAFDDDFDAQAQLSVQLVVLLVVCVVVVHHNHLSSLRSRLQSRLCRHDDDNPPCRDDPVSSCVRDVSND

Sequence (201 aa):
MGDDPFGRYLLETLEEYGLPDRCLETDPTAKTGLAFVTHDETGDREFTFYRDGTADTRLEPGRIDDETLATVGVQKTTVRELERLGFVGDFLEAIARDAMVAGPAVAFVTRGDAGAIAVGADGSEWAGVAIHPGFDTDVVDTTGAGDAFVAGAIAGLYEGRALESTLAFANAVGAVATTAAGAMAALPDRKAVASITSEFD